Protein AF-A0A8H7DRS5-F1 (afdb_monomer)

Mean predicted aligned error: 16.33 Å

Nearest PDB structures (foldseek):
  5odk-assembly3_C  TM=5.773E-01  e=3.067E-02  Hafnia phage Enc34
  4klk-assembly1_A  TM=4.909E-01  e=3.551E-01  Enterococcus faecalis V583
  7uy7-assembly1_B  TM=4.245E-01  e=1.489E+00  Tetrahymena thermophila
  6f44-assembly1_M  TM=3.422E-01  e=3.238E+00  Saccharomyces cerevisiae S288C
  7beg-assembly1_B  TM=1.614E-01  e=7.471E+00  Escherichia coli

Foldseek 3Di:
DDDDDDDDPDDPDPDDPDDPDVLVVLLFDKDKDKDFPPPDPVVVVVVVVVVVVLVVVLVVDPPSQADPDAPQKDWDWDPDPPDTDTTIMGMAMAGQKDFPVPCPPFAFDDDLCLVPVPCSSVPHDCNTITGTPLRDEQAAEDDDDDDDRPRPSHHDPDDPPFDKDWDWDWDWDDDPNGIHIHTHTHYIYGHDDVVVVVVVVVVVVVVVVPPDPPPPPPPPPPPCPPPPDDDDDDDDDDPPDDDDDDDDDDDDDDDPDDDDDD

Radius of gyration: 31.53 Å; Cα contacts (8 Å, |Δi|>4): 295; chains: 1; bounding box: 75×70×81 Å

Sequence (262 aa):
MAPNYTRKTEYYMFGGNSRPNKAKQLAHARQSITITGLGSKSFDNIVQNCCHMYTMFSRYTPNAKLQPVPEFISKYRDAGNGGAIESPALTASSRFFTPIKQASGFDVVSINPELDPRGILGKVDATKWVHTEDNEVGYYIQTSHADQNRQVDKAPKLNIGDIVEIQASMLSLPSKGTYTVKLILRSIVLLDGHLTSAATTARTLAADTIILPPPRQLKWQNPYSGYVSQRAQTPQINEADVPQYQPEEELEESDWHNMPTE

pLDDT: mean 74.91, std 21.83, range [25.92, 97.56]

Structure (mmCIF, N/CA/C/O backbone):
data_AF-A0A8H7DRS5-F1
#
_entry.id   AF-A0A8H7DRS5-F1
#
loop_
_atom_site.group_PDB
_atom_site.id
_atom_site.type_symbol
_atom_site.label_atom_id
_atom_site.label_alt_id
_atom_site.label_comp_id
_atom_site.label_asym_id
_atom_site.label_entity_id
_atom_site.label_seq_id
_atom_site.pdbx_PDB_ins_code
_atom_site.Cartn_x
_atom_site.Cartn_y
_atom_site.Cartn_z
_atom_site.occupancy
_atom_site.B_iso_or_equiv
_atom_site.auth_seq_id
_atom_site.auth_comp_id
_atom_site.auth_asym_id
_atom_site.auth_atom_id
_atom_site.pdbx_PDB_model_num
ATOM 1 N N . MET A 1 1 ? 41.893 7.420 -3.614 1.00 37.12 1 MET A N 1
ATOM 2 C CA . MET A 1 1 ? 41.442 6.990 -2.272 1.00 37.12 1 MET A CA 1
ATOM 3 C C . MET A 1 1 ? 39.986 7.401 -2.122 1.00 37.12 1 MET A C 1
ATOM 5 O O . MET A 1 1 ? 39.724 8.584 -1.980 1.00 37.12 1 MET A O 1
ATOM 9 N N . ALA A 1 2 ? 39.049 6.464 -2.274 1.00 30.47 2 ALA A N 1
ATOM 10 C CA . ALA A 1 2 ? 37.614 6.724 -2.134 1.00 30.47 2 ALA A CA 1
ATOM 11 C C . ALA A 1 2 ? 37.139 6.244 -0.748 1.00 30.47 2 ALA A C 1
ATOM 13 O O . ALA A 1 2 ? 37.609 5.195 -0.300 1.00 30.47 2 ALA A O 1
ATOM 14 N N . PRO A 1 3 ? 36.258 6.982 -0.048 1.00 38.97 3 PRO A N 1
ATOM 15 C CA . PRO A 1 3 ? 35.795 6.588 1.274 1.00 38.97 3 PRO A CA 1
ATOM 16 C C . PRO A 1 3 ? 34.721 5.497 1.175 1.00 38.97 3 PRO A C 1
ATOM 18 O O . PRO A 1 3 ? 33.739 5.623 0.445 1.00 38.97 3 PRO A O 1
ATOM 21 N N . ASN A 1 4 ? 34.908 4.425 1.945 1.00 31.69 4 ASN A N 1
ATOM 22 C CA . ASN A 1 4 ? 33.919 3.373 2.149 1.00 31.69 4 ASN A CA 1
ATOM 23 C C . ASN A 1 4 ? 32.752 3.916 2.987 1.00 31.69 4 ASN A C 1
ATOM 25 O O . ASN A 1 4 ? 32.902 4.124 4.190 1.00 31.69 4 ASN A O 1
ATOM 29 N N . TYR A 1 5 ? 31.585 4.108 2.372 1.00 30.75 5 TYR A N 1
ATOM 30 C CA . TYR A 1 5 ? 30.340 4.362 3.096 1.00 30.75 5 TYR A CA 1
ATOM 31 C C . TYR A 1 5 ? 29.578 3.054 3.303 1.00 30.75 5 TYR A C 1
ATOM 33 O O . TYR A 1 5 ? 28.817 2.595 2.453 1.00 30.75 5 TYR A O 1
ATOM 41 N N . THR A 1 6 ? 29.769 2.462 4.478 1.00 33.38 6 THR A N 1
ATOM 42 C CA . THR A 1 6 ? 28.910 1.399 5.001 1.00 33.38 6 THR A CA 1
ATOM 43 C C . THR A 1 6 ? 27.548 2.006 5.347 1.00 33.38 6 THR A C 1
ATOM 45 O O . THR A 1 6 ? 27.422 2.730 6.335 1.00 33.38 6 THR A O 1
ATOM 48 N N . ARG A 1 7 ? 26.508 1.724 4.551 1.00 32.06 7 ARG A N 1
ATOM 49 C CA . ARG A 1 7 ? 25.118 2.032 4.926 1.00 32.06 7 ARG A CA 1
ATOM 50 C C . ARG A 1 7 ? 24.725 1.161 6.124 1.00 32.06 7 ARG A C 1
ATOM 52 O O . ARG A 1 7 ? 24.421 -0.017 5.968 1.00 32.06 7 ARG A O 1
ATOM 59 N N . LYS A 1 8 ? 24.721 1.750 7.321 1.00 28.12 8 LYS A N 1
ATOM 60 C CA . LYS A 1 8 ? 23.964 1.231 8.463 1.00 28.12 8 LYS A CA 1
ATOM 61 C C . LYS A 1 8 ? 22.492 1.568 8.240 1.00 28.12 8 LYS A C 1
ATOM 63 O O . LYS A 1 8 ? 22.118 2.735 8.208 1.00 28.12 8 LYS A O 1
ATOM 68 N N . THR A 1 9 ? 21.665 0.545 8.079 1.00 33.16 9 THR A N 1
ATOM 69 C CA . THR A 1 9 ? 20.215 0.668 8.224 1.00 33.16 9 THR A CA 1
ATOM 70 C C . THR A 1 9 ? 19.928 0.808 9.717 1.00 33.16 9 THR A C 1
ATOM 72 O O . THR A 1 9 ? 19.910 -0.182 10.446 1.00 33.16 9 THR A O 1
ATOM 75 N N . GLU A 1 10 ? 19.791 2.042 10.194 1.00 25.92 10 GLU A N 1
ATOM 76 C CA . GLU A 1 10 ? 19.362 2.316 11.563 1.00 25.92 10 GLU A CA 1
ATOM 77 C C . GLU A 1 10 ? 17.859 2.049 11.677 1.00 25.92 10 GLU A C 1
ATOM 79 O O . GLU A 1 10 ? 17.018 2.819 11.219 1.00 25.92 10 GLU A O 1
ATOM 84 N N . TYR A 1 11 ? 17.518 0.915 12.286 1.00 32.72 11 TYR A N 1
ATOM 85 C CA . TYR A 1 11 ? 16.203 0.717 12.873 1.00 32.72 11 TYR A CA 1
ATOM 86 C C . TYR A 1 11 ? 16.157 1.534 14.164 1.00 32.72 11 TYR A C 1
ATOM 88 O O . TYR A 1 11 ? 16.870 1.220 15.118 1.00 32.72 11 TYR A O 1
ATOM 96 N N . TYR A 1 12 ? 15.311 2.563 14.216 1.00 31.30 12 TYR A N 1
ATOM 97 C CA . TYR A 1 12 ? 14.943 3.195 15.480 1.00 31.30 12 TYR A CA 1
ATOM 98 C C . TYR A 1 12 ? 14.157 2.186 16.327 1.00 31.30 12 TYR A C 1
ATOM 100 O O . TYR A 1 12 ? 12.937 2.073 16.235 1.00 31.30 12 TYR A O 1
ATOM 108 N N . MET A 1 13 ? 14.880 1.429 17.147 1.00 33.41 13 MET A N 1
ATOM 109 C CA . MET A 1 13 ? 14.331 0.670 18.262 1.00 33.41 13 MET A CA 1
ATOM 110 C C . MET A 1 13 ? 14.320 1.606 19.471 1.00 33.41 13 MET A C 1
ATOM 112 O O . MET A 1 13 ? 15.345 1.796 20.123 1.00 33.41 13 MET A O 1
ATOM 116 N N . PHE A 1 14 ? 13.170 2.210 19.775 1.00 42.88 14 PHE A N 1
ATOM 117 C CA . PHE A 1 14 ? 12.952 2.732 21.123 1.00 42.88 14 PHE A CA 1
ATOM 118 C C . PHE A 1 14 ? 12.942 1.546 22.096 1.00 42.88 14 PHE A C 1
ATOM 120 O O . PHE A 1 14 ? 12.262 0.545 21.868 1.00 42.88 14 PHE A O 1
ATOM 127 N N . GLY A 1 15 ? 13.779 1.649 23.127 1.00 33.12 15 GLY A N 1
ATOM 128 C CA . GLY A 1 15 ? 14.109 0.573 24.051 1.00 33.12 15 GLY A CA 1
ATOM 129 C C . GLY A 1 15 ? 12.934 0.034 24.868 1.00 33.12 15 GLY A C 1
ATOM 130 O O . GLY A 1 15 ? 11.986 0.741 25.199 1.00 33.12 15 GLY A O 1
ATOM 131 N N . GLY A 1 16 ? 13.059 -1.246 25.222 1.00 30.89 16 GLY A N 1
ATOM 132 C CA . GLY A 1 16 ? 12.178 -1.974 26.129 1.00 30.89 16 GLY A CA 1
ATOM 133 C C . GLY A 1 16 ? 12.208 -3.469 25.815 1.00 30.89 16 GLY A C 1
ATOM 134 O O . GLY A 1 16 ? 11.635 -3.908 24.822 1.00 30.89 16 GLY A O 1
ATOM 135 N N . ASN A 1 17 ? 12.892 -4.260 26.644 1.00 39.19 17 ASN A N 1
ATOM 136 C CA . ASN A 1 17 ? 12.956 -5.720 26.544 1.00 39.19 17 ASN A CA 1
ATOM 137 C C . ASN A 1 17 ? 11.551 -6.353 26.616 1.00 39.19 17 ASN A C 1
ATOM 139 O O . ASN A 1 17 ? 11.024 -6.624 27.691 1.00 39.19 17 ASN A O 1
ATOM 143 N N . SER A 1 18 ? 10.940 -6.623 25.466 1.00 42.06 18 SER A N 1
ATOM 144 C CA . SER A 1 18 ? 9.842 -7.579 25.307 1.00 42.06 18 SER A CA 1
ATOM 145 C C . SER A 1 18 ? 9.760 -7.958 23.840 1.00 42.06 18 SER A C 1
ATOM 147 O O . SER A 1 18 ? 9.473 -7.116 22.994 1.00 42.06 18 SER A O 1
ATOM 149 N N . ARG A 1 19 ? 10.018 -9.230 23.515 1.00 47.81 19 ARG A N 1
ATOM 150 C CA . ARG A 1 19 ? 9.726 -9.749 22.174 1.00 47.81 19 ARG A CA 1
ATOM 151 C C . ARG A 1 19 ? 8.242 -9.465 21.901 1.00 47.81 19 ARG A C 1
ATOM 153 O O . ARG A 1 19 ? 7.405 -9.968 22.653 1.00 47.81 19 ARG A O 1
ATOM 160 N N . PRO A 1 20 ? 7.887 -8.653 20.894 1.00 52.12 20 PRO A N 1
ATOM 161 C CA . PRO A 1 20 ? 6.491 -8.364 20.619 1.00 52.12 20 PRO A CA 1
ATOM 162 C C . PRO A 1 20 ? 5.772 -9.677 20.308 1.00 52.12 20 PRO A C 1
ATOM 164 O O . PRO A 1 20 ? 6.267 -10.513 19.549 1.00 52.12 20 PRO A O 1
ATOM 167 N N . ASN A 1 21 ? 4.615 -9.879 20.938 1.00 71.69 21 ASN A N 1
ATOM 168 C CA . ASN A 1 21 ? 3.776 -11.047 20.705 1.00 71.69 21 ASN A CA 1
ATOM 169 C C . ASN A 1 21 ? 3.452 -11.115 19.199 1.00 71.69 21 ASN A C 1
ATOM 171 O O . ASN A 1 21 ? 2.740 -10.250 18.686 1.00 71.69 21 ASN A O 1
ATOM 175 N N . LYS A 1 22 ? 4.000 -12.111 18.488 1.00 72.94 22 LYS A N 1
ATOM 176 C CA . LYS A 1 22 ? 3.865 -12.254 17.027 1.00 72.94 22 LYS A CA 1
ATOM 177 C C . LYS A 1 22 ? 2.401 -12.237 16.573 1.00 72.94 22 LYS A C 1
ATOM 179 O O . LYS A 1 22 ? 2.107 -11.677 15.523 1.00 72.94 22 LYS A O 1
ATOM 184 N N . ALA A 1 23 ? 1.480 -12.754 17.389 1.00 71.38 23 ALA A N 1
ATOM 185 C CA . ALA A 1 23 ? 0.046 -12.717 17.101 1.00 71.38 23 ALA A CA 1
ATOM 186 C C . ALA A 1 23 ? -0.525 -11.286 17.124 1.00 71.38 23 ALA A C 1
ATOM 188 O O . ALA A 1 23 ? -1.366 -10.940 16.298 1.00 71.38 23 ALA A O 1
ATOM 189 N N . LYS A 1 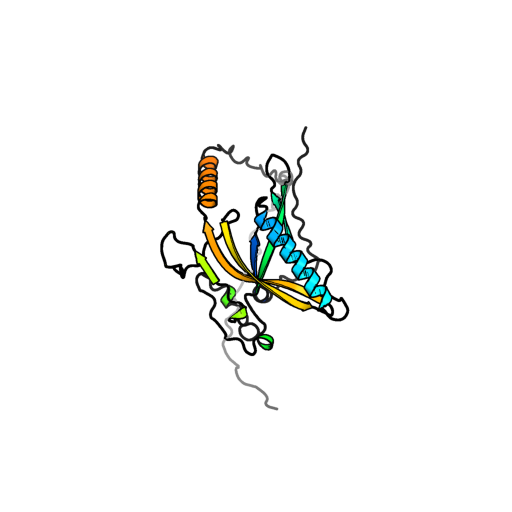24 ? -0.026 -10.416 18.018 1.00 77.38 24 LYS A N 1
ATOM 190 C CA . LYS A 1 24 ? -0.413 -8.994 18.041 1.00 77.38 24 LYS A CA 1
ATOM 191 C C . LYS A 1 24 ? 0.102 -8.246 16.813 1.00 77.38 24 LYS A C 1
ATOM 193 O O . LYS A 1 24 ? -0.591 -7.372 16.313 1.00 77.38 24 LYS A O 1
ATOM 198 N N . GLN A 1 25 ? 1.296 -8.575 16.323 1.00 84.56 25 GLN A N 1
ATOM 199 C CA . GLN A 1 25 ? 1.817 -7.967 15.093 1.00 84.56 25 GLN A CA 1
ATOM 200 C C . GLN A 1 25 ? 1.016 -8.403 13.865 1.00 84.56 25 GLN A C 1
ATOM 202 O O . GLN A 1 25 ? 0.691 -7.573 13.021 1.00 84.56 25 GLN A O 1
ATOM 207 N N . LEU A 1 26 ? 0.651 -9.685 13.804 1.00 88.19 26 LEU A N 1
ATOM 208 C CA . LEU A 1 26 ? -0.133 -10.256 12.715 1.00 88.19 26 LEU A CA 1
ATOM 209 C C . LEU A 1 26 ? -1.508 -9.589 12.566 1.00 88.19 26 LEU A C 1
ATOM 211 O O . LEU A 1 26 ? -1.929 -9.296 11.454 1.00 88.19 26 LEU A O 1
ATOM 215 N N . ALA A 1 27 ? -2.164 -9.266 13.683 1.00 89.81 27 ALA A N 1
ATOM 216 C CA . ALA A 1 27 ? -3.436 -8.542 13.691 1.00 89.81 27 ALA A CA 1
ATOM 217 C C . ALA A 1 27 ? -3.372 -7.156 13.015 1.00 89.81 27 ALA A C 1
ATOM 219 O O . ALA A 1 27 ? -4.389 -6.622 12.579 1.00 89.81 27 ALA A O 1
ATOM 220 N N . HIS A 1 28 ? -2.177 -6.568 12.914 1.00 91.56 28 HIS A N 1
ATOM 221 C CA . HIS A 1 28 ? -1.943 -5.284 12.256 1.00 91.56 28 HIS A CA 1
ATOM 222 C C . HIS A 1 28 ? -1.294 -5.425 10.872 1.00 91.56 28 HIS A C 1
ATOM 224 O O . HIS A 1 28 ? -0.868 -4.418 10.301 1.00 91.56 28 HIS A O 1
ATOM 230 N N . ALA A 1 29 ? -1.224 -6.643 10.326 1.00 93.31 29 ALA A N 1
ATOM 231 C CA . ALA A 1 29 ? -0.705 -6.890 8.989 1.00 93.31 29 ALA A CA 1
ATOM 232 C C . ALA A 1 29 ? -1.525 -6.144 7.923 1.00 93.31 29 ALA A C 1
ATOM 234 O O . ALA A 1 29 ? -2.745 -5.969 8.031 1.00 93.31 29 ALA A O 1
ATOM 235 N N . ARG A 1 30 ? -0.830 -5.688 6.879 1.00 94.25 30 ARG A N 1
ATOM 236 C CA . ARG A 1 30 ? -1.410 -4.929 5.770 1.00 94.25 30 ARG A CA 1
ATOM 237 C C . ARG A 1 30 ? -0.929 -5.492 4.444 1.00 94.25 30 ARG A C 1
ATOM 239 O O . ARG A 1 30 ? 0.218 -5.917 4.333 1.00 94.25 30 ARG A O 1
ATOM 246 N N . GLN A 1 31 ? -1.791 -5.408 3.446 1.00 93.69 31 GLN A N 1
ATOM 247 C CA . GLN A 1 31 ? -1.437 -5.551 2.041 1.00 93.69 31 GLN A CA 1
ATOM 248 C C . GLN A 1 31 ? -1.127 -4.154 1.529 1.00 93.69 31 GLN A C 1
ATOM 250 O O . GLN A 1 31 ? -1.966 -3.265 1.658 1.00 93.69 31 GLN A O 1
ATOM 255 N N . SER A 1 32 ? 0.068 -3.924 0.995 1.00 95.12 32 SER A N 1
ATOM 256 C CA . SER A 1 32 ? 0.452 -2.610 0.482 1.00 95.12 32 SER A CA 1
ATOM 257 C C . SER A 1 32 ? 1.229 -2.720 -0.811 1.00 95.12 32 SER A C 1
ATOM 259 O O . SER A 1 32 ? 2.077 -3.600 -0.945 1.00 95.12 32 SER A O 1
ATOM 261 N N . ILE A 1 33 ? 0.988 -1.775 -1.710 1.00 95.44 33 ILE A N 1
ATOM 262 C CA . ILE A 1 33 ? 1.739 -1.615 -2.947 1.00 95.44 33 ILE A CA 1
ATOM 263 C C . ILE A 1 33 ? 2.144 -0.155 -3.099 1.00 95.44 33 ILE A C 1
ATOM 265 O O . ILE A 1 33 ? 1.362 0.750 -2.799 1.00 95.44 33 ILE A O 1
ATOM 269 N N . THR A 1 34 ? 3.374 0.060 -3.553 1.00 95.69 34 THR A N 1
ATOM 270 C CA . THR A 1 34 ? 3.883 1.379 -3.916 1.00 95.69 34 THR A CA 1
ATOM 271 C C . THR A 1 34 ? 4.186 1.377 -5.401 1.00 95.69 34 THR A C 1
ATOM 273 O O . THR A 1 34 ? 4.956 0.541 -5.869 1.00 95.69 34 THR A O 1
ATOM 276 N N . ILE A 1 35 ? 3.584 2.312 -6.128 1.00 95.69 35 ILE A N 1
ATOM 277 C CA . ILE A 1 35 ? 3.776 2.472 -7.568 1.00 95.69 35 ILE A CA 1
ATOM 278 C C . ILE A 1 35 ? 4.444 3.807 -7.875 1.00 95.69 35 ILE A C 1
ATOM 280 O O . ILE A 1 35 ? 4.252 4.795 -7.164 1.00 95.69 35 ILE A O 1
ATOM 284 N N . THR A 1 36 ? 5.220 3.836 -8.952 1.00 95.00 36 THR A N 1
ATOM 285 C CA . THR A 1 36 ? 5.843 5.046 -9.490 1.00 95.00 36 THR A CA 1
ATOM 286 C C . THR A 1 36 ? 5.736 5.040 -11.010 1.00 95.00 36 THR A C 1
ATOM 288 O O . THR A 1 36 ? 5.698 3.981 -11.630 1.00 95.00 36 THR A O 1
ATOM 291 N N . GLY A 1 37 ? 5.679 6.226 -11.611 1.00 92.00 37 GLY A N 1
ATOM 292 C CA . GLY A 1 37 ? 5.508 6.393 -13.053 1.00 92.00 37 GLY A CA 1
ATOM 293 C C . GLY A 1 37 ? 6.789 6.356 -13.876 1.00 92.00 37 GLY A C 1
ATOM 294 O O . GLY A 1 37 ? 6.701 6.569 -15.080 1.00 92.00 37 GLY A O 1
ATOM 295 N N . LEU A 1 38 ? 7.961 6.173 -13.252 1.00 87.81 38 LEU A N 1
ATOM 296 C CA . LEU A 1 38 ? 9.273 6.178 -13.923 1.00 87.81 38 LEU A CA 1
ATOM 297 C C . LEU A 1 38 ? 9.470 7.391 -14.866 1.00 87.81 38 LEU A C 1
ATOM 299 O O . LEU A 1 38 ? 9.991 7.259 -15.970 1.00 87.81 38 LEU A O 1
ATOM 303 N N . GLY A 1 39 ? 9.014 8.577 -14.443 1.00 86.00 39 GLY A N 1
ATOM 304 C CA . GLY A 1 39 ? 9.083 9.820 -15.229 1.00 86.00 39 GLY A CA 1
ATOM 305 C C . GLY A 1 39 ? 7.930 10.048 -16.221 1.00 86.00 39 GLY A C 1
ATOM 306 O O . GLY A 1 39 ? 7.989 10.972 -17.032 1.00 86.00 39 GLY A O 1
ATOM 307 N N . SER A 1 40 ? 6.879 9.224 -16.188 1.00 91.44 40 SER A N 1
ATOM 308 C CA . SER A 1 40 ? 5.680 9.411 -17.011 1.00 91.44 40 SER A CA 1
ATOM 309 C C . SER A 1 40 ? 4.862 10.636 -16.588 1.00 91.44 40 SER A C 1
ATOM 311 O O . SER A 1 40 ? 4.352 10.703 -15.469 1.00 91.44 40 SER A O 1
ATOM 313 N N . LYS A 1 41 ? 4.609 11.543 -17.543 1.00 94.06 41 LYS A N 1
ATOM 314 C CA . LYS A 1 41 ? 3.747 12.725 -17.348 1.00 94.06 41 LYS A CA 1
ATOM 315 C C . LYS A 1 41 ? 2.326 12.357 -16.916 1.00 94.06 41 LYS A C 1
ATOM 317 O O . LYS A 1 41 ? 1.713 13.070 -16.127 1.00 94.06 41 LYS A O 1
ATOM 322 N N . SER A 1 42 ? 1.789 11.248 -17.428 1.00 94.31 42 SER A N 1
ATOM 323 C CA . SER A 1 42 ? 0.448 10.785 -17.056 1.00 94.31 42 SER A CA 1
ATOM 324 C C . SER A 1 42 ? 0.386 10.414 -15.577 1.00 94.31 42 SER A C 1
ATOM 326 O O . SER A 1 42 ? -0.591 10.732 -14.904 1.00 94.31 42 SER A O 1
ATOM 328 N N . PHE A 1 43 ? 1.444 9.793 -15.052 1.00 95.31 43 PHE A N 1
ATOM 329 C CA . PHE A 1 43 ? 1.532 9.470 -13.634 1.00 95.31 43 PHE A CA 1
ATOM 330 C C . PHE A 1 43 ? 1.715 10.724 -12.773 1.00 95.31 43 PHE A C 1
ATOM 332 O O . PHE A 1 43 ? 1.063 10.849 -11.739 1.00 95.31 43 PHE A O 1
ATOM 339 N N . ASP A 1 44 ? 2.526 11.685 -13.219 1.00 93.69 44 ASP A N 1
ATOM 340 C CA . ASP A 1 44 ? 2.678 12.967 -12.522 1.00 93.69 44 ASP A CA 1
ATOM 341 C C . ASP A 1 44 ? 1.333 13.696 -12.389 1.00 93.69 44 ASP A C 1
ATOM 343 O O . ASP A 1 44 ? 0.994 14.184 -11.309 1.00 93.69 44 ASP A O 1
ATOM 347 N N . ASN A 1 45 ? 0.515 13.688 -13.447 1.00 95.94 45 ASN A N 1
ATOM 348 C CA . ASN A 1 45 ? -0.843 14.234 -13.412 1.00 95.94 45 ASN A CA 1
ATOM 349 C C . ASN A 1 45 ? -1.740 13.488 -12.410 1.00 95.94 45 ASN A C 1
ATOM 351 O O . ASN A 1 45 ? -2.509 14.118 -11.686 1.00 95.94 45 ASN A O 1
ATOM 355 N N . ILE A 1 46 ? -1.636 12.156 -12.321 1.00 95.75 46 ILE A N 1
ATOM 356 C CA . ILE A 1 46 ? -2.370 11.365 -11.318 1.00 95.75 46 ILE A CA 1
ATOM 357 C C . ILE A 1 46 ? -1.957 11.784 -9.901 1.00 95.75 46 ILE A C 1
ATOM 359 O O . ILE A 1 46 ? -2.823 12.034 -9.064 1.00 95.75 46 ILE A O 1
ATOM 363 N N . VAL A 1 47 ? -0.656 11.928 -9.633 1.00 95.38 47 VAL A N 1
ATOM 364 C CA . VAL A 1 47 ? -0.147 12.376 -8.325 1.00 95.38 47 VAL A CA 1
ATOM 365 C C . VAL A 1 47 ? -0.661 13.778 -7.991 1.00 95.38 47 VAL A C 1
ATOM 367 O O . VAL A 1 47 ? -1.131 14.008 -6.875 1.00 95.38 47 VAL A O 1
ATOM 370 N N . GLN A 1 48 ? -0.643 14.702 -8.954 1.00 95.00 48 GLN A N 1
ATOM 371 C CA . GLN A 1 48 ? -1.198 16.049 -8.785 1.00 95.00 48 GLN A CA 1
ATOM 372 C C . GLN A 1 48 ? -2.701 16.020 -8.486 1.00 95.00 48 GLN A C 1
ATOM 374 O O . GLN A 1 48 ? -3.155 16.705 -7.568 1.00 95.00 48 GLN A O 1
ATOM 379 N N . ASN A 1 49 ? -3.468 15.182 -9.186 1.00 95.69 49 ASN A N 1
ATOM 380 C CA . ASN A 1 49 ? -4.894 14.997 -8.923 1.00 95.69 49 ASN A CA 1
ATOM 381 C C . ASN A 1 49 ? -5.137 14.426 -7.519 1.00 95.69 49 ASN A C 1
ATOM 383 O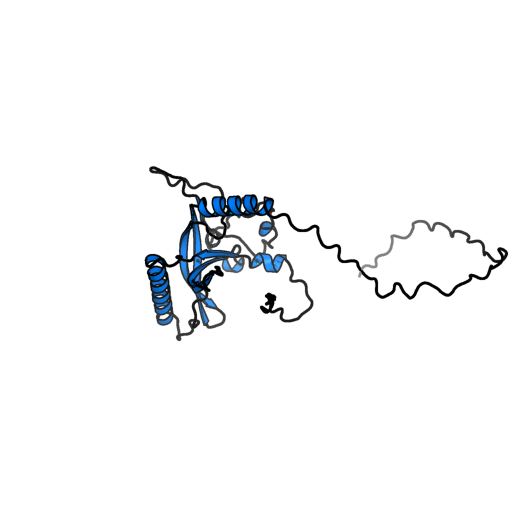 O . ASN A 1 49 ? -6.039 14.883 -6.816 1.00 95.69 49 ASN A O 1
ATOM 387 N N . CYS A 1 50 ? -4.308 13.488 -7.056 1.00 95.19 50 CYS A N 1
ATOM 388 C CA . CYS A 1 50 ? -4.374 12.992 -5.685 1.00 95.19 50 CYS A CA 1
ATOM 389 C C . CYS A 1 50 ? -4.084 14.086 -4.647 1.00 95.19 50 CYS A C 1
ATOM 391 O O . CYS A 1 50 ? -4.803 14.177 -3.650 1.00 95.19 50 CYS A O 1
ATOM 393 N N . CYS A 1 51 ? -3.091 14.947 -4.886 1.00 92.75 51 CYS A N 1
ATOM 394 C CA . CYS A 1 51 ? -2.846 16.128 -4.052 1.00 92.75 51 CYS A CA 1
ATOM 395 C C . CYS A 1 51 ? -4.056 17.068 -4.048 1.00 92.75 51 CYS A C 1
ATOM 397 O O . CYS A 1 51 ? -4.454 17.567 -2.997 1.00 92.75 51 CYS A O 1
ATOM 399 N N . HIS A 1 52 ? -4.682 17.285 -5.205 1.00 93.44 52 HIS A N 1
ATOM 400 C CA . HIS A 1 52 ? -5.864 18.129 -5.301 1.00 93.44 52 HIS A CA 1
ATOM 401 C C . HIS A 1 52 ? -7.039 17.553 -4.497 1.00 93.44 52 HIS A C 1
ATOM 403 O O . HIS A 1 52 ? -7.613 18.254 -3.663 1.00 93.44 52 HIS A O 1
ATOM 409 N N . MET A 1 53 ? -7.339 16.259 -4.635 1.00 93.31 53 MET A N 1
ATOM 410 C CA . MET A 1 53 ? -8.369 15.588 -3.828 1.00 93.31 53 MET A CA 1
ATOM 411 C C . MET A 1 53 ? -8.066 15.662 -2.326 1.00 93.31 53 MET A C 1
ATOM 413 O O . MET A 1 53 ? -8.956 15.940 -1.525 1.00 93.31 53 MET A O 1
ATOM 417 N N . TYR A 1 54 ? -6.801 15.501 -1.932 1.00 92.69 54 TYR A N 1
ATOM 418 C CA . TYR A 1 54 ? -6.372 15.691 -0.548 1.00 92.69 54 TYR A CA 1
ATOM 419 C C . TYR A 1 54 ? -6.691 17.100 -0.018 1.00 92.69 54 TYR A C 1
ATOM 421 O O . TYR A 1 54 ? -7.208 17.244 1.091 1.00 92.69 54 TYR A O 1
ATOM 429 N N . THR A 1 55 ? -6.477 18.143 -0.827 1.00 90.56 55 THR A N 1
ATOM 430 C CA . THR A 1 55 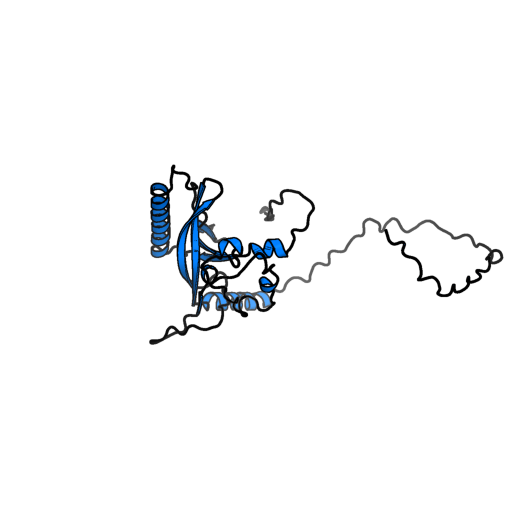? -6.863 19.517 -0.454 1.00 90.56 55 THR A CA 1
ATOM 431 C C . THR A 1 55 ? -8.378 19.716 -0.400 1.00 90.56 55 THR A C 1
ATOM 433 O O . THR A 1 55 ? -8.851 20.577 0.335 1.00 90.56 55 THR A O 1
ATOM 436 N N . MET A 1 56 ? -9.172 18.917 -1.121 1.00 91.19 56 MET A N 1
ATOM 437 C CA . MET A 1 56 ? -10.626 18.939 -0.949 1.00 91.19 56 MET A CA 1
ATOM 438 C C . MET A 1 56 ? -11.021 18.368 0.414 1.00 91.19 56 MET A C 1
ATOM 440 O O . MET A 1 56 ? -11.832 18.975 1.112 1.00 91.19 56 MET A O 1
ATOM 444 N N . PHE A 1 57 ? -10.406 17.262 0.847 1.00 90.31 57 PHE A N 1
ATOM 445 C CA . PHE A 1 57 ? -10.668 16.698 2.174 1.00 90.31 57 PHE A CA 1
ATOM 446 C C . PHE A 1 57 ? -10.386 17.693 3.302 1.00 90.31 57 PHE A C 1
ATOM 448 O O . PHE A 1 57 ? -11.113 17.684 4.293 1.00 90.31 57 PHE A O 1
ATOM 455 N N . SER A 1 58 ? -9.397 18.584 3.166 1.00 85.50 58 SER A N 1
ATOM 456 C CA . SER A 1 58 ? -9.115 19.587 4.205 1.00 85.50 58 SER A CA 1
ATOM 457 C C . SER A 1 58 ? -10.269 20.575 4.398 1.00 85.50 58 SER A C 1
ATOM 459 O O . SER A 1 58 ? -10.527 20.982 5.528 1.00 85.50 58 SER A O 1
ATOM 461 N N . ARG A 1 59 ? -11.011 20.895 3.328 1.00 85.06 59 ARG A N 1
ATOM 462 C CA . ARG A 1 59 ? -12.182 21.786 3.373 1.00 85.06 59 ARG A CA 1
ATOM 463 C C . ARG A 1 59 ? -13.392 21.138 4.034 1.00 85.06 59 ARG A C 1
ATOM 465 O O . ARG A 1 59 ? -14.146 21.818 4.719 1.00 85.06 59 ARG A O 1
ATOM 472 N N . TYR A 1 60 ? -13.571 19.835 3.833 1.00 84.94 60 TYR A N 1
ATOM 473 C CA . TYR A 1 60 ? -14.700 19.085 4.392 1.00 84.94 60 TYR A CA 1
ATOM 474 C C . TYR A 1 60 ? -14.411 18.493 5.775 1.00 84.94 60 TYR A C 1
ATOM 476 O O . TYR A 1 60 ? -15.316 17.989 6.437 1.00 84.94 60 TYR A O 1
ATOM 484 N N . THR A 1 61 ? -13.159 18.551 6.234 1.00 82.19 61 THR A N 1
ATOM 485 C CA . THR A 1 61 ? -12.781 18.056 7.556 1.00 82.19 61 THR A CA 1
ATOM 486 C C . THR A 1 61 ? -13.128 19.092 8.630 1.00 82.19 61 THR A C 1
ATOM 488 O O . THR A 1 61 ? -12.638 20.223 8.569 1.00 82.19 61 THR A O 1
ATOM 491 N N . PRO A 1 62 ? -13.903 18.726 9.667 1.00 74.50 62 PRO A N 1
ATOM 492 C CA . PRO A 1 62 ? -14.259 19.648 10.738 1.00 74.50 62 PRO A CA 1
ATOM 493 C C . PRO A 1 62 ? -13.025 20.262 11.412 1.00 74.50 62 PRO A C 1
ATOM 495 O O . PRO A 1 62 ? -12.076 19.555 11.767 1.00 74.50 62 PRO A O 1
ATOM 498 N N . ASN A 1 63 ? -13.062 21.576 11.649 1.00 76.88 63 ASN A N 1
ATOM 499 C CA . ASN A 1 63 ? -12.037 22.325 12.389 1.00 76.88 63 ASN A CA 1
ATOM 500 C C . ASN A 1 63 ? -10.614 22.253 11.796 1.00 76.88 63 ASN A C 1
ATOM 502 O O . ASN A 1 63 ? -9.649 22.394 12.545 1.00 76.88 63 ASN A O 1
ATOM 506 N N . ALA A 1 64 ? -10.470 21.994 10.489 1.00 72.50 64 ALA A N 1
ATOM 507 C CA . ALA A 1 64 ? -9.178 21.929 9.794 1.00 72.50 64 ALA A CA 1
ATOM 508 C C . ALA A 1 64 ? -8.160 20.955 10.428 1.00 72.50 64 ALA A C 1
ATOM 510 O O . ALA A 1 64 ? -6.951 21.129 10.300 1.00 72.50 64 ALA A O 1
ATOM 511 N N . LYS A 1 65 ? -8.633 19.896 11.101 1.00 86.38 65 LYS A N 1
ATOM 512 C CA . LYS A 1 65 ? -7.768 18.922 11.792 1.00 86.38 65 LYS A CA 1
ATOM 513 C C . LYS A 1 65 ? -7.251 17.808 10.879 1.00 86.38 65 LYS A C 1
ATOM 515 O O . LYS A 1 65 ? -6.936 16.719 11.362 1.00 86.38 65 LYS A O 1
ATOM 520 N N . LEU A 1 66 ? -7.211 18.040 9.568 1.00 90.12 66 LEU A N 1
ATOM 521 C CA . LEU A 1 66 ? -6.559 17.119 8.646 1.00 90.12 66 LEU A CA 1
ATOM 522 C C . LEU A 1 66 ? -5.049 17.171 8.913 1.00 90.12 66 LEU A C 1
ATOM 524 O O . LEU A 1 66 ? -4.493 18.252 9.095 1.00 90.12 66 LEU A O 1
ATOM 528 N N . GLN A 1 67 ? -4.389 16.013 8.955 1.00 89.81 67 GLN A N 1
ATOM 529 C CA . GLN A 1 67 ? -2.926 15.970 8.981 1.00 89.81 67 GLN A CA 1
ATOM 530 C C . GLN A 1 67 ? -2.361 16.808 7.819 1.00 89.81 67 GLN A C 1
ATOM 532 O O . GLN A 1 67 ? -3.019 16.899 6.792 1.00 89.81 67 GLN A O 1
ATOM 537 N N . PRO A 1 68 ? -1.186 17.442 7.951 1.00 83.50 68 PRO A N 1
ATOM 538 C CA . PRO A 1 68 ? -0.676 18.358 6.928 1.00 83.50 68 PRO A CA 1
ATOM 539 C C . PRO A 1 68 ? -0.046 17.647 5.723 1.00 83.50 68 PRO A C 1
ATOM 541 O O . PRO A 1 68 ? 0.060 18.242 4.652 1.00 83.50 68 PRO A O 1
ATOM 544 N N . VAL A 1 69 ? 0.398 16.397 5.893 1.00 85.12 69 VAL A N 1
ATOM 545 C CA . VAL A 1 69 ? 1.094 15.630 4.853 1.00 85.12 69 VAL A CA 1
ATOM 546 C C . VAL A 1 69 ? 0.327 14.338 4.550 1.00 85.12 69 VAL A C 1
ATOM 548 O O . VAL A 1 69 ? 0.006 13.592 5.481 1.00 85.12 69 VAL A O 1
ATOM 551 N N . PRO A 1 70 ? 0.026 14.042 3.272 1.00 87.56 70 PRO A N 1
ATOM 552 C CA . PRO A 1 70 ? -0.608 12.785 2.894 1.00 87.56 70 PRO A CA 1
ATOM 553 C C . PRO A 1 70 ? 0.369 11.612 3.055 1.00 87.56 70 PRO A C 1
ATOM 555 O O . PRO A 1 70 ? 1.383 11.545 2.367 1.00 87.56 70 PRO A O 1
ATOM 558 N N . GLU A 1 71 ? 0.033 10.642 3.912 1.00 89.38 71 GLU A N 1
ATOM 559 C CA . GLU A 1 71 ? 0.855 9.437 4.154 1.00 89.38 71 GLU A CA 1
ATOM 560 C C . GLU A 1 71 ? 1.036 8.559 2.901 1.00 89.38 71 GLU A C 1
ATOM 562 O O . GLU A 1 71 ? 1.974 7.772 2.813 1.00 89.38 71 GLU A O 1
ATOM 567 N N . PHE A 1 72 ? 0.116 8.663 1.940 1.00 92.94 72 PHE A N 1
ATOM 568 C CA . PHE A 1 72 ? 0.097 7.832 0.738 1.00 92.94 72 PHE A CA 1
ATOM 569 C C . PHE A 1 72 ? 0.974 8.379 -0.399 1.00 92.94 72 PHE A C 1
ATOM 571 O O . PHE A 1 72 ? 1.103 7.710 -1.422 1.00 92.94 72 PHE A O 1
ATOM 578 N N . ILE A 1 73 ? 1.566 9.569 -0.248 1.00 93.12 73 ILE A N 1
ATOM 579 C CA . ILE A 1 73 ? 2.490 10.147 -1.232 1.00 93.12 73 ILE A CA 1
ATOM 580 C C . ILE A 1 73 ? 3.913 9.996 -0.709 1.00 93.12 73 ILE A C 1
ATOM 582 O O . ILE A 1 73 ? 4.234 10.398 0.407 1.00 93.12 73 ILE A O 1
ATOM 586 N N . SER A 1 74 ? 4.780 9.423 -1.532 1.00 90.75 74 SER A N 1
ATOM 587 C CA . SER A 1 74 ? 6.190 9.225 -1.215 1.00 90.75 74 SER A CA 1
ATOM 588 C C . SER A 1 74 ? 7.067 9.528 -2.428 1.00 90.75 74 SER A C 1
ATOM 590 O O . SER A 1 74 ? 6.585 9.947 -3.483 1.00 90.75 74 SER A O 1
ATOM 592 N N . LYS A 1 75 ? 8.377 9.347 -2.267 1.00 89.19 75 LYS A N 1
ATOM 593 C CA . LYS A 1 75 ? 9.349 9.452 -3.352 1.00 89.19 75 LYS A CA 1
ATOM 594 C C . LYS A 1 75 ? 10.054 8.118 -3.516 1.00 89.19 75 LYS A C 1
ATOM 596 O O . LYS A 1 75 ? 10.587 7.579 -2.546 1.00 89.19 75 LYS A O 1
ATOM 601 N N . TYR A 1 76 ? 10.089 7.617 -4.741 1.00 86.00 76 TYR A N 1
ATOM 602 C CA . TYR A 1 76 ? 10.943 6.504 -5.113 1.00 86.00 76 TYR A CA 1
ATOM 603 C C . TYR A 1 76 ? 12.304 7.056 -5.531 1.00 86.00 76 TYR A C 1
ATOM 605 O O . TYR A 1 76 ? 12.382 7.940 -6.385 1.00 86.00 76 TYR A O 1
ATOM 613 N N . ARG A 1 77 ? 13.372 6.556 -4.906 1.00 81.88 77 ARG A N 1
ATOM 614 C CA . ARG A 1 77 ? 14.747 6.908 -5.261 1.00 81.88 77 ARG A CA 1
ATOM 615 C C . ARG A 1 77 ? 15.365 5.745 -6.013 1.00 81.88 77 ARG A C 1
ATOM 617 O O . ARG A 1 77 ? 15.628 4.707 -5.409 1.00 81.88 77 ARG A O 1
ATOM 624 N N . ASP A 1 78 ? 15.654 5.960 -7.288 1.00 72.00 78 ASP A N 1
ATOM 625 C CA . ASP A 1 78 ? 16.507 5.046 -8.031 1.00 72.00 78 ASP A CA 1
ATOM 626 C C . ASP A 1 78 ? 17.974 5.331 -7.680 1.00 72.00 78 ASP A C 1
ATOM 628 O O . ASP A 1 78 ? 18.438 6.468 -7.764 1.00 72.00 78 ASP A O 1
ATOM 632 N N . ALA A 1 79 ? 18.695 4.311 -7.221 1.00 63.16 79 ALA A N 1
ATOM 633 C CA . ALA A 1 79 ? 20.111 4.395 -6.868 1.00 63.16 79 ALA A CA 1
ATOM 634 C C . ALA A 1 79 ? 21.007 3.942 -8.035 1.00 63.16 79 ALA A C 1
ATOM 636 O O . ALA A 1 79 ? 22.024 3.284 -7.819 1.00 63.16 79 ALA A O 1
ATOM 637 N N . GLY A 1 80 ? 20.612 4.258 -9.269 1.00 60.72 80 GLY A N 1
ATOM 638 C CA . GLY A 1 80 ? 21.399 3.975 -10.463 1.00 60.72 80 GLY A CA 1
ATOM 639 C C . GLY A 1 80 ? 22.747 4.710 -10.493 1.00 60.72 80 GLY A C 1
ATOM 640 O O . GLY A 1 80 ? 22.940 5.753 -9.865 1.00 60.72 80 GLY A O 1
ATOM 641 N N . ASN A 1 81 ? 23.680 4.178 -11.289 1.00 52.28 81 ASN A N 1
ATOM 642 C CA . ASN A 1 81 ? 25.064 4.660 -11.438 1.00 52.28 81 ASN A CA 1
ATOM 643 C C . ASN A 1 81 ? 25.209 6.104 -11.985 1.00 52.28 81 ASN A C 1
ATOM 645 O O . ASN A 1 81 ? 26.330 6.592 -12.094 1.00 52.28 81 ASN A O 1
ATOM 649 N N . GLY A 1 82 ? 24.112 6.787 -12.336 1.00 56.72 82 GLY A N 1
ATOM 650 C CA . GLY A 1 82 ? 24.098 8.126 -12.947 1.00 56.72 82 GLY A CA 1
ATOM 651 C C . GLY A 1 82 ? 23.565 9.258 -12.060 1.00 56.72 82 GLY A C 1
ATOM 652 O O . GLY A 1 82 ? 23.430 10.379 -12.540 1.00 56.72 82 GLY A O 1
ATOM 653 N N . GLY A 1 83 ? 23.259 8.987 -10.786 1.00 58.31 83 GLY A N 1
ATOM 654 C CA . GLY A 1 83 ? 22.674 9.957 -9.854 1.00 58.31 83 GLY A CA 1
ATOM 655 C C . GLY A 1 83 ? 21.283 9.544 -9.373 1.00 58.31 83 GLY A C 1
ATOM 656 O O . GLY A 1 83 ? 20.571 8.799 -10.040 1.00 58.31 83 GLY A O 1
ATOM 657 N N . ALA A 1 84 ? 20.907 10.011 -8.180 1.00 63.66 84 ALA A N 1
ATOM 658 C CA . ALA A 1 84 ? 19.631 9.671 -7.563 1.00 63.66 84 ALA A CA 1
ATOM 659 C C . ALA A 1 84 ? 18.478 10.407 -8.263 1.00 63.66 84 ALA A C 1
ATOM 661 O O . ALA A 1 84 ? 18.255 11.589 -8.003 1.00 63.66 84 ALA A O 1
ATOM 662 N N . ILE A 1 85 ? 17.741 9.711 -9.130 1.00 70.12 85 ILE A N 1
ATOM 663 C CA . ILE A 1 85 ? 16.492 10.234 -9.692 1.00 70.12 85 ILE A CA 1
ATOM 664 C C . ILE A 1 85 ? 15.386 9.975 -8.668 1.00 70.12 85 ILE A C 1
ATOM 666 O O . ILE A 1 85 ? 15.103 8.829 -8.309 1.00 70.12 85 ILE A O 1
ATOM 670 N N . GLU A 1 86 ? 14.780 11.052 -8.168 1.00 83.88 86 GLU A N 1
ATOM 671 C CA . GLU A 1 86 ? 13.596 10.982 -7.314 1.00 83.88 86 GLU A CA 1
ATOM 672 C C . GLU A 1 86 ? 12.346 11.097 -8.185 1.00 83.88 86 GLU A C 1
ATOM 674 O O . GLU A 1 86 ? 12.108 12.132 -8.801 1.00 83.88 86 GLU A O 1
ATOM 679 N N . SER A 1 87 ? 11.545 10.036 -8.225 1.00 87.12 87 SER A N 1
ATOM 680 C CA . SER A 1 87 ? 10.234 10.039 -8.880 1.00 87.12 87 SER A CA 1
ATOM 681 C C . SER A 1 87 ? 9.126 10.045 -7.828 1.00 87.12 87 SER A C 1
ATOM 683 O O . SER A 1 87 ? 9.279 9.400 -6.783 1.00 87.12 87 SER A O 1
ATOM 685 N N . PRO A 1 88 ? 8.002 10.744 -8.057 1.00 92.56 88 PRO A N 1
ATOM 686 C CA . PRO A 1 88 ? 6.863 10.647 -7.160 1.00 92.56 88 PRO A CA 1
ATOM 687 C C . PRO A 1 88 ? 6.336 9.207 -7.134 1.00 92.56 88 PRO A C 1
ATOM 689 O O . PRO A 1 88 ? 6.429 8.463 -8.116 1.00 92.56 88 PRO A O 1
ATOM 692 N N . ALA A 1 89 ? 5.800 8.805 -5.988 1.00 94.75 89 ALA A N 1
ATOM 693 C CA . ALA A 1 89 ? 5.253 7.477 -5.782 1.00 94.75 89 ALA A CA 1
ATOM 694 C C . ALA A 1 89 ? 3.975 7.531 -4.940 1.00 94.75 89 ALA A C 1
ATOM 696 O O . ALA A 1 89 ? 3.833 8.368 -4.045 1.00 94.75 89 ALA A O 1
ATOM 697 N N . LEU A 1 90 ? 3.059 6.608 -5.222 1.00 96.44 90 LEU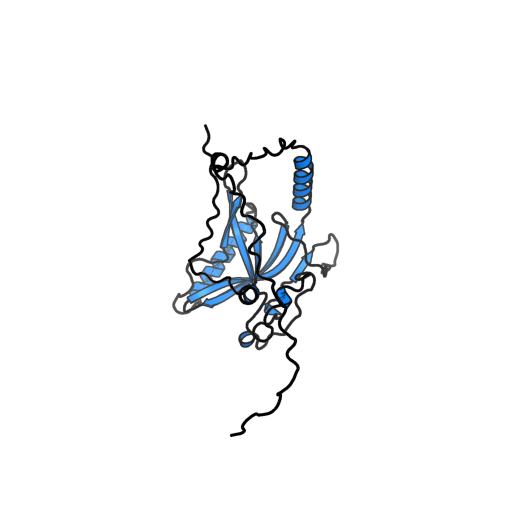 A N 1
ATOM 698 C CA . LEU A 1 90 ? 1.800 6.444 -4.501 1.00 96.44 90 LEU A CA 1
ATOM 699 C C . LEU A 1 90 ? 1.795 5.102 -3.785 1.00 96.44 90 LEU A C 1
ATOM 701 O O . LEU A 1 90 ? 2.085 4.077 -4.397 1.00 96.44 90 LEU A O 1
ATOM 705 N N . THR A 1 91 ? 1.431 5.112 -2.507 1.00 96.69 91 THR A N 1
ATOM 706 C CA . THR A 1 91 ? 1.310 3.911 -1.679 1.00 96.69 91 THR A CA 1
ATOM 707 C C . THR A 1 91 ? -0.145 3.688 -1.304 1.00 96.69 91 THR A C 1
ATOM 709 O O . THR A 1 91 ? -0.734 4.482 -0.571 1.00 96.69 91 THR A O 1
ATOM 712 N N . ALA A 1 92 ? -0.714 2.578 -1.765 1.00 97.31 92 ALA A N 1
ATOM 713 C CA . ALA A 1 92 ? -2.036 2.117 -1.362 1.00 97.31 92 ALA A CA 1
ATOM 714 C C . ALA A 1 92 ? -1.903 0.937 -0.395 1.00 97.31 92 ALA A C 1
ATOM 716 O O . ALA A 1 92 ? -1.008 0.104 -0.545 1.00 97.31 92 ALA A O 1
ATOM 717 N N . SER A 1 93 ? -2.779 0.856 0.611 1.00 96.62 93 SER A N 1
ATOM 718 C CA . SER A 1 93 ? -2.785 -0.284 1.531 1.00 96.62 93 SER A CA 1
ATOM 719 C C . SER A 1 93 ? -4.164 -0.650 2.062 1.00 96.62 93 SER A C 1
ATOM 721 O O . SER A 1 93 ? -4.936 0.228 2.443 1.00 96.62 93 SER A O 1
ATOM 723 N N . SER A 1 94 ? -4.427 -1.947 2.182 1.00 96.19 94 SER A N 1
ATOM 724 C CA . SER A 1 94 ? -5.574 -2.506 2.902 1.00 96.19 94 SER A CA 1
ATOM 725 C C . SER A 1 94 ? -5.107 -3.267 4.146 1.00 96.19 94 SER A C 1
ATOM 727 O O . SER A 1 94 ? -3.947 -3.676 4.247 1.00 96.19 94 SER A O 1
ATOM 729 N N . ARG A 1 95 ? -5.975 -3.393 5.151 1.00 95.31 95 ARG A N 1
ATOM 730 C CA . ARG A 1 95 ? -5.701 -4.218 6.340 1.00 95.31 95 ARG A CA 1
ATOM 731 C C . ARG A 1 95 ? -6.087 -5.650 6.017 1.00 95.31 95 ARG A C 1
ATOM 733 O O . ARG A 1 95 ? -7.129 -5.847 5.418 1.00 95.31 95 ARG A O 1
ATOM 740 N N . PHE A 1 96 ? -5.326 -6.624 6.509 1.00 95.25 96 PHE A N 1
ATOM 741 C CA . PHE A 1 96 ? -5.801 -8.008 6.478 1.00 95.25 96 PHE A CA 1
ATOM 742 C C . PHE A 1 96 ? -6.944 -8.244 7.464 1.00 95.25 96 PHE A C 1
ATOM 744 O O . PHE A 1 96 ? -7.800 -9.079 7.210 1.00 95.25 96 PHE A O 1
ATOM 751 N N . PHE A 1 97 ? -6.966 -7.522 8.587 1.00 96.31 97 PHE A N 1
ATOM 752 C CA . PHE A 1 97 ? -7.945 -7.757 9.639 1.00 96.31 97 PHE A CA 1
ATOM 753 C C . PHE A 1 97 ? -8.583 -6.474 10.154 1.00 96.31 97 PHE A C 1
ATOM 755 O O . PHE A 1 97 ? -7.935 -5.430 10.317 1.00 96.31 97 PHE A O 1
ATOM 762 N N . THR A 1 98 ? -9.851 -6.611 10.513 1.00 94.94 98 THR A N 1
ATOM 763 C CA . THR A 1 98 ? -10.664 -5.605 11.185 1.00 94.94 98 THR A CA 1
ATOM 764 C C . THR A 1 98 ? -11.003 -6.103 12.591 1.00 94.94 98 THR A C 1
ATOM 766 O O . THR A 1 98 ? -11.300 -7.288 12.765 1.00 94.94 98 THR A O 1
ATOM 769 N N . PRO A 1 99 ? -10.943 -5.249 13.634 1.00 95.00 99 PRO A N 1
ATOM 770 C CA . PRO A 1 99 ? -11.432 -5.635 14.951 1.00 95.00 99 PRO A CA 1
ATOM 771 C C . PRO A 1 99 ? -12.897 -6.065 14.859 1.00 95.00 99 PRO A C 1
ATOM 773 O O . PRO A 1 99 ? -13.695 -5.347 14.266 1.00 95.00 99 PRO A O 1
ATOM 776 N N . ILE A 1 100 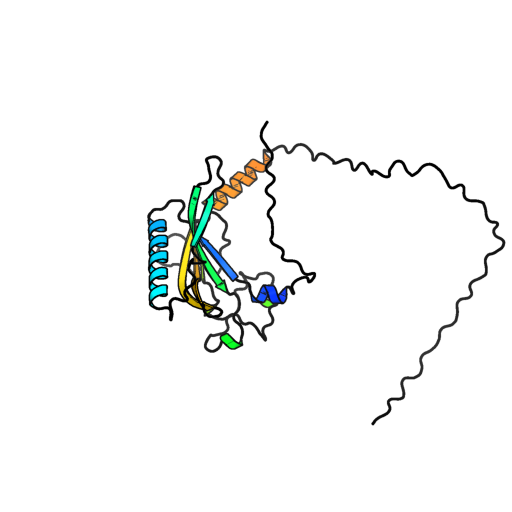? -13.287 -7.162 15.508 1.00 95.00 100 ILE A N 1
ATOM 777 C CA . ILE A 1 100 ? -14.660 -7.696 15.424 1.00 95.00 100 ILE A CA 1
ATOM 778 C C . ILE A 1 100 ? -15.725 -6.662 15.827 1.00 95.00 100 ILE A C 1
ATOM 780 O O . ILE A 1 100 ? -16.796 -6.584 15.239 1.00 95.00 100 ILE A O 1
ATOM 784 N N . LYS A 1 101 ? -15.382 -5.772 16.768 1.00 94.25 101 LYS A N 1
ATOM 785 C CA . LYS A 1 101 ? -16.231 -4.655 17.218 1.00 94.25 101 LYS A CA 1
ATOM 786 C C . LYS A 1 101 ? -16.496 -3.599 16.135 1.00 94.25 101 LYS A C 1
ATOM 788 O O . LYS A 1 101 ? -17.387 -2.780 16.306 1.00 94.25 101 LYS A O 1
ATOM 793 N N . GLN A 1 102 ? -15.676 -3.568 15.087 1.00 92.94 102 GLN A N 1
ATOM 794 C CA . GLN A 1 102 ? -15.755 -2.644 13.951 1.00 92.94 102 GLN A CA 1
ATOM 795 C C . GLN A 1 102 ? -16.201 -3.344 12.661 1.00 92.94 102 GLN A C 1
ATOM 797 O O . GLN A 1 102 ? -16.355 -2.680 11.644 1.00 92.94 102 GLN A O 1
ATOM 802 N N . ALA A 1 103 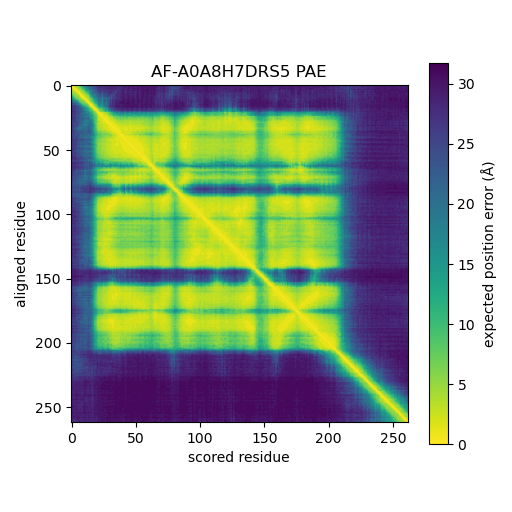? -16.397 -4.664 12.696 1.00 92.94 103 ALA A N 1
ATOM 803 C CA . ALA A 1 103 ? -16.786 -5.468 11.542 1.00 92.94 103 ALA A CA 1
ATOM 804 C C . ALA A 1 103 ? -18.314 -5.557 11.354 1.00 92.94 103 ALA A C 1
ATOM 806 O O . ALA A 1 103 ? -18.786 -6.283 10.487 1.00 92.94 103 ALA A O 1
ATOM 807 N N . SER A 1 104 ? -19.104 -4.846 12.167 1.00 91.19 104 SER A N 1
ATOM 808 C CA . SER A 1 104 ? -20.565 -4.866 12.071 1.00 91.19 104 SER A CA 1
ATOM 809 C C . SER A 1 104 ? -21.035 -4.374 10.701 1.00 91.19 104 SER A C 1
ATOM 811 O O . SER A 1 104 ? -20.731 -3.241 10.330 1.00 91.19 104 SER A O 1
ATOM 813 N N . GLY A 1 105 ? -21.819 -5.197 10.003 1.00 92.12 105 GLY A N 1
ATOM 814 C CA . GLY A 1 105 ? -22.364 -4.875 8.683 1.00 92.12 105 GLY A CA 1
ATOM 815 C C . GLY A 1 105 ? -21.467 -5.259 7.506 1.00 92.12 105 GLY A C 1
ATOM 816 O O . GLY A 1 105 ? -21.834 -4.943 6.384 1.00 92.12 105 GLY A O 1
ATOM 817 N N . PHE A 1 106 ? -20.337 -5.927 7.755 1.00 94.19 106 PHE A N 1
ATOM 818 C CA . PHE A 1 106 ? -19.515 -6.531 6.710 1.00 94.19 106 PHE A CA 1
ATOM 819 C C . PHE A 1 106 ? -19.564 -8.049 6.799 1.00 94.19 106 PHE A C 1
ATOM 821 O O . PHE A 1 106 ? -19.489 -8.613 7.898 1.00 94.19 106 PHE A O 1
ATOM 828 N N . ASP A 1 107 ? -19.597 -8.700 5.643 1.00 95.62 107 ASP A N 1
ATOM 829 C CA . ASP A 1 107 ? -19.504 -10.151 5.581 1.00 95.62 107 ASP A CA 1
ATOM 830 C C . ASP A 1 107 ? -18.075 -10.621 5.869 1.00 95.62 107 ASP A C 1
ATOM 832 O O . ASP A 1 107 ? -17.083 -10.033 5.422 1.00 95.62 107 ASP A O 1
ATOM 836 N N . VAL A 1 108 ? -17.970 -11.688 6.666 1.00 95.06 108 VAL A N 1
ATOM 837 C CA . VAL A 1 108 ? -16.695 -12.353 6.950 1.00 95.06 108 VAL A CA 1
ATOM 838 C C . VAL A 1 108 ? -16.344 -13.228 5.757 1.00 95.06 108 VAL A C 1
ATOM 840 O O . VAL A 1 108 ? -17.101 -14.130 5.401 1.00 95.06 108 VAL A O 1
ATOM 843 N N . VAL A 1 109 ? -15.171 -12.991 5.179 1.00 93.75 109 VAL A N 1
ATOM 844 C CA . VAL A 1 109 ? -14.680 -13.720 4.006 1.00 93.75 109 VAL A CA 1
ATOM 845 C C . VAL A 1 109 ? -13.419 -14.498 4.363 1.00 93.75 109 VAL A C 1
ATOM 847 O O . VAL A 1 109 ? -12.623 -14.095 5.216 1.00 93.75 109 VAL A O 1
ATOM 850 N N . SER A 1 110 ? -13.233 -15.659 3.739 1.00 91.44 110 SER A N 1
ATOM 851 C CA . SER A 1 110 ? -12.022 -16.455 3.928 1.00 91.44 110 SER A CA 1
ATOM 852 C C . SER A 1 110 ? -10.840 -15.809 3.213 1.00 91.44 110 SER A C 1
ATOM 854 O O . SER A 1 110 ? -10.959 -15.412 2.057 1.00 91.44 110 SER A O 1
ATOM 856 N N . ILE A 1 111 ? -9.676 -15.776 3.861 1.00 90.56 111 ILE A N 1
ATOM 857 C CA . ILE A 1 111 ? -8.438 -15.343 3.206 1.00 90.56 111 ILE A CA 1
ATOM 858 C C . ILE A 1 111 ? -8.103 -16.327 2.082 1.00 90.56 111 ILE A C 1
ATOM 860 O O . ILE A 1 111 ? -8.093 -17.539 2.307 1.00 90.56 111 ILE A O 1
ATOM 864 N N . ASN A 1 112 ? -7.785 -15.804 0.895 1.00 86.88 112 ASN A N 1
ATOM 865 C CA . ASN A 1 112 ? -7.355 -16.619 -0.237 1.00 86.88 112 ASN A CA 1
ATOM 866 C C . ASN A 1 112 ? -6.149 -17.505 0.171 1.00 86.88 112 ASN A C 1
ATOM 868 O O . ASN A 1 112 ? -5.105 -16.962 0.556 1.00 86.88 112 ASN A O 1
ATOM 872 N N . PRO A 1 113 ? -6.250 -18.847 0.072 1.00 87.94 113 PRO A N 1
ATOM 873 C CA . PRO A 1 113 ? -5.174 -19.767 0.447 1.00 87.94 113 PRO A CA 1
ATOM 874 C C . PRO A 1 113 ? -3.851 -19.527 -0.288 1.00 87.94 113 PRO A C 1
ATOM 876 O O . PRO A 1 113 ? -2.788 -19.850 0.237 1.00 87.94 113 PRO A O 1
ATOM 879 N N . GLU A 1 114 ? -3.884 -18.936 -1.482 1.00 85.94 114 GLU A N 1
ATOM 880 C CA . GLU A 1 114 ? -2.672 -18.583 -2.219 1.00 85.94 114 GLU A CA 1
ATOM 881 C C . GLU A 1 114 ? -1.929 -17.379 -1.625 1.00 85.94 114 GLU A C 1
ATOM 883 O O . GLU A 1 114 ? -0.708 -17.283 -1.763 1.00 85.94 114 GLU A O 1
ATOM 888 N N . LEU A 1 115 ? -2.638 -16.479 -0.934 1.00 85.69 115 LEU A N 1
ATOM 889 C CA . LEU A 1 115 ? -2.032 -15.360 -0.203 1.00 85.69 115 LEU A CA 1
ATOM 890 C C . LEU A 1 115 ? -1.427 -15.810 1.129 1.00 85.69 115 LEU A C 1
ATOM 892 O O . LEU A 1 115 ? -0.486 -15.183 1.620 1.00 85.69 115 LEU A O 1
ATOM 896 N N . ASP A 1 116 ? -1.930 -16.908 1.695 1.00 89.75 116 ASP A N 1
ATOM 897 C CA . ASP A 1 116 ? -1.407 -17.507 2.920 1.00 89.75 116 ASP A CA 1
ATOM 898 C C . ASP A 1 116 ? -1.128 -19.017 2.792 1.00 89.75 116 ASP A C 1
ATOM 900 O O . ASP A 1 116 ? -1.716 -19.823 3.520 1.00 89.75 116 ASP A O 1
ATOM 904 N N . PRO A 1 117 ? -0.161 -19.442 1.950 1.00 88.44 117 PRO A N 1
ATOM 905 C CA . PRO A 1 117 ? 0.117 -20.866 1.730 1.00 88.44 117 PRO A CA 1
ATOM 906 C C . PRO A 1 117 ? 0.567 -21.618 2.989 1.00 88.44 117 PRO A C 1
ATOM 908 O O . PRO A 1 117 ? 0.647 -22.843 3.001 1.00 88.44 117 PRO A O 1
ATOM 911 N N . ARG A 1 118 ? 0.945 -20.887 4.045 1.00 89.25 118 ARG A N 1
ATOM 912 C CA . ARG A 1 118 ? 1.463 -21.435 5.306 1.00 89.25 118 ARG A CA 1
ATOM 913 C C . ARG A 1 118 ? 0.471 -21.290 6.463 1.00 89.25 118 ARG A C 1
ATOM 915 O O . ARG A 1 118 ? 0.841 -21.619 7.594 1.00 89.25 118 ARG A O 1
ATOM 922 N N . GLY A 1 119 ? -0.733 -20.773 6.212 1.00 89.19 119 GLY A N 1
ATOM 923 C CA . GLY A 1 119 ? -1.749 -20.548 7.242 1.00 89.19 119 GLY A CA 1
ATOM 924 C C . GLY A 1 119 ? -1.266 -19.636 8.377 1.00 89.19 119 GLY A C 1
ATOM 925 O O . GLY A 1 119 ? -1.632 -19.843 9.532 1.00 89.19 119 GLY A O 1
ATOM 926 N N . ILE A 1 120 ? -0.342 -18.708 8.107 1.00 90.75 120 ILE A N 1
ATOM 927 C CA . ILE A 1 120 ? 0.205 -17.791 9.109 1.00 90.75 120 ILE A CA 1
ATOM 928 C C . ILE A 1 120 ? -0.835 -16.738 9.475 1.00 90.75 120 ILE A C 1
ATOM 930 O O . ILE A 1 120 ? -1.011 -16.497 10.665 1.00 90.75 120 ILE A O 1
ATOM 934 N N . LEU A 1 121 ? -1.520 -16.144 8.494 1.00 90.44 121 LEU A N 1
ATOM 935 C CA . LEU A 1 121 ? -2.599 -15.176 8.711 1.00 90.44 121 LEU A CA 1
ATOM 936 C C . LEU A 1 121 ? -3.763 -15.826 9.474 1.00 90.44 121 LEU A C 1
ATOM 938 O O . LEU A 1 121 ? -4.316 -15.211 10.384 1.00 90.44 121 LEU A O 1
ATOM 942 N N . GLY A 1 122 ? -4.039 -17.107 9.212 1.00 87.44 122 GLY A N 1
ATOM 943 C CA . GLY A 1 122 ? -5.036 -17.896 9.948 1.00 87.44 122 GLY A CA 1
ATOM 944 C C . GLY A 1 122 ? -4.764 -18.076 11.452 1.00 87.44 122 GLY A C 1
ATOM 945 O O . GLY A 1 122 ? -5.650 -18.506 12.182 1.00 87.44 122 GLY A O 1
ATOM 946 N N . LYS A 1 123 ? -3.568 -17.729 11.952 1.00 89.62 123 LYS A N 1
ATOM 947 C CA . LYS A 1 123 ? -3.218 -17.814 13.387 1.00 89.62 123 LYS A CA 1
ATOM 948 C C . LYS A 1 123 ? -3.647 -16.591 14.196 1.00 89.62 123 LYS A C 1
ATOM 950 O O . LYS A 1 123 ? -3.336 -16.513 15.387 1.00 89.62 123 LYS A O 1
ATOM 955 N N . VAL A 1 124 ? -4.276 -15.600 13.565 1.00 91.50 124 VAL A N 1
ATOM 956 C CA . VAL A 1 124 ? -4.801 -14.438 14.284 1.00 91.50 124 VAL A CA 1
ATOM 957 C C . VAL A 1 124 ? -5.920 -14.873 15.237 1.00 91.50 124 VAL A C 1
ATOM 959 O O . VAL A 1 124 ? -6.641 -15.834 14.985 1.00 91.50 124 VAL A O 1
ATOM 962 N N . ASP A 1 125 ? -6.068 -14.165 16.354 1.00 91.31 125 ASP A N 1
ATOM 963 C CA . ASP A 1 125 ? -7.149 -14.411 17.308 1.00 91.31 125 ASP A CA 1
ATOM 964 C C . ASP A 1 125 ? -8.506 -14.026 16.690 1.00 91.31 125 ASP A C 1
ATOM 966 O O . ASP A 1 125 ? -8.902 -12.855 16.728 1.00 91.31 125 ASP A O 1
ATOM 970 N N . ALA A 1 126 ? -9.206 -15.021 16.137 1.00 90.00 126 ALA A N 1
ATOM 971 C CA . ALA A 1 126 ? -10.500 -14.874 15.469 1.00 90.00 126 ALA A CA 1
ATOM 972 C C . ALA A 1 126 ? -11.602 -14.308 16.384 1.00 90.00 126 ALA A C 1
ATOM 974 O O . ALA A 1 126 ? -12.585 -13.751 15.904 1.00 90.00 126 ALA A O 1
ATOM 975 N N . THR A 1 127 ? -11.432 -14.380 17.711 1.00 91.69 127 THR A N 1
ATOM 976 C CA . THR A 1 127 ? -12.382 -13.777 18.664 1.00 91.69 127 THR A CA 1
ATOM 977 C C . THR A 1 127 ? -12.278 -12.252 18.712 1.00 91.69 127 THR A C 1
ATOM 979 O O . THR A 1 127 ? -13.181 -11.575 19.204 1.00 91.69 127 THR A O 1
ATOM 982 N N . LYS A 1 128 ? -11.169 -11.687 18.218 1.00 93.94 128 LYS A N 1
ATOM 983 C CA . LYS A 1 128 ? -10.882 -10.246 18.247 1.00 93.94 128 LYS A CA 1
ATOM 984 C C . LYS A 1 128 ? -10.761 -9.633 16.863 1.00 93.94 128 LYS A C 1
ATOM 986 O O . LYS A 1 128 ? -11.030 -8.439 16.726 1.00 93.94 128 LYS A O 1
ATOM 991 N N . TRP A 1 129 ? -10.344 -10.414 15.875 1.00 95.44 129 TRP A N 1
ATOM 992 C CA . TRP A 1 129 ? -9.965 -9.946 14.548 1.00 95.44 129 TRP A CA 1
ATOM 993 C C . TRP A 1 129 ? -10.584 -10.837 13.485 1.00 95.44 129 TRP A C 1
ATOM 995 O O . TRP A 1 129 ? -10.477 -12.055 13.565 1.00 95.44 129 TRP A O 1
ATOM 1005 N N . VAL A 1 130 ? -11.199 -10.221 12.483 1.00 95.69 130 VAL A N 1
ATOM 1006 C CA . VAL A 1 130 ? -11.856 -10.919 11.376 1.00 95.69 130 VAL A CA 1
ATOM 1007 C C . VAL A 1 130 ? -11.395 -10.332 10.047 1.00 95.69 130 VAL A C 1
ATOM 1009 O O . VAL A 1 130 ? -11.055 -9.149 9.978 1.00 95.69 130 VAL A O 1
ATOM 1012 N N . HIS A 1 131 ? -11.343 -11.169 9.013 1.00 96.00 131 HIS A N 1
ATOM 1013 C CA . HIS A 1 131 ? -11.152 -10.737 7.631 1.00 96.00 131 HIS A CA 1
ATOM 1014 C C . HIS A 1 131 ? -12.535 -10.549 7.005 1.00 96.00 131 HIS A C 1
ATOM 1016 O O . HIS A 1 131 ? -13.366 -11.454 7.076 1.00 96.00 131 HIS A O 1
ATOM 1022 N N . THR A 1 132 ? -12.804 -9.365 6.468 1.00 96.19 132 THR A N 1
ATOM 1023 C CA . THR A 1 132 ? -14.108 -9.019 5.889 1.00 96.19 132 THR A CA 1
ATOM 1024 C C . THR A 1 132 ? -13.981 -8.645 4.420 1.00 96.19 132 THR A C 1
ATOM 1026 O O . THR A 1 132 ? -12.875 -8.394 3.945 1.00 96.19 132 THR A O 1
ATOM 1029 N N . GLU A 1 133 ? -15.100 -8.552 3.708 1.00 94.88 133 GLU A N 1
ATOM 1030 C CA . GLU A 1 133 ? -15.135 -8.097 2.307 1.00 94.88 133 GLU A CA 1
ATOM 1031 C C . GLU A 1 133 ? -14.425 -6.741 2.079 1.00 94.88 133 GLU A C 1
ATOM 1033 O O . GLU A 1 133 ? -13.782 -6.533 1.055 1.00 94.88 133 GLU A O 1
ATOM 1038 N N . ASP A 1 134 ? -14.432 -5.821 3.055 1.00 94.12 134 ASP A N 1
ATOM 1039 C CA . ASP A 1 134 ? -13.712 -4.538 2.942 1.00 94.12 134 ASP A CA 1
ATOM 1040 C C . ASP A 1 134 ? -12.182 -4.700 3.039 1.00 94.12 134 ASP A C 1
ATOM 1042 O O . ASP A 1 134 ? -11.417 -3.828 2.623 1.00 94.12 134 ASP A O 1
ATOM 1046 N N . ASN A 1 135 ? -11.720 -5.812 3.609 1.00 95.00 135 ASN A N 1
ATOM 1047 C CA . ASN A 1 135 ? -10.308 -6.168 3.705 1.00 95.00 135 ASN A CA 1
ATOM 1048 C C . ASN A 1 135 ? -9.817 -6.929 2.471 1.00 95.00 135 ASN A C 1
ATOM 1050 O O . ASN A 1 135 ? -8.605 -7.023 2.271 1.00 95.00 135 ASN A O 1
ATOM 1054 N N . GLU A 1 136 ? -10.728 -7.453 1.655 1.00 93.50 136 GLU A N 1
ATOM 1055 C CA . GLU A 1 136 ? -10.388 -8.202 0.458 1.00 93.50 136 GLU A CA 1
ATOM 1056 C C . GLU A 1 136 ? -9.724 -7.296 -0.589 1.00 93.50 136 GLU A C 1
ATOM 1058 O O . GLU A 1 136 ? -10.131 -6.158 -0.839 1.00 93.50 136 GLU A O 1
ATOM 1063 N N . VAL A 1 137 ? -8.660 -7.815 -1.199 1.00 93.50 137 VAL A N 1
ATOM 1064 C CA . VAL A 1 137 ? -7.969 -7.177 -2.319 1.00 93.50 137 VAL A CA 1
ATOM 1065 C C . VAL A 1 137 ? -8.035 -8.133 -3.496 1.00 93.50 137 VAL A C 1
ATOM 1067 O O . VAL A 1 137 ? -7.560 -9.262 -3.396 1.00 93.50 137 VAL A O 1
ATOM 1070 N N . GLY A 1 138 ? -8.593 -7.670 -4.612 1.00 91.88 138 GLY A N 1
ATOM 1071 C CA . GLY A 1 138 ? -8.635 -8.433 -5.854 1.00 91.88 138 GLY A CA 1
ATOM 1072 C C . GLY A 1 138 ? -7.249 -8.532 -6.485 1.00 91.88 138 GLY A C 1
ATOM 1073 O O . GLY A 1 138 ? -6.559 -7.527 -6.651 1.00 91.88 138 GLY A O 1
ATOM 1074 N N . TYR A 1 139 ? -6.842 -9.737 -6.853 1.00 90.75 139 TYR A N 1
ATOM 1075 C CA . TYR A 1 139 ? -5.549 -10.009 -7.464 1.00 90.75 139 TYR A CA 1
ATOM 1076 C C . TYR A 1 139 ? -5.764 -10.626 -8.840 1.00 90.75 139 TYR A C 1
ATOM 1078 O O . TYR A 1 139 ? -6.401 -11.667 -8.949 1.00 90.75 139 TYR A O 1
ATOM 1086 N N . TYR A 1 140 ? -5.227 -9.991 -9.880 1.00 87.38 140 TYR A N 1
ATOM 1087 C CA . TYR A 1 140 ? -5.480 -10.380 -11.265 1.00 87.38 140 TYR A CA 1
ATOM 1088 C C . TYR A 1 140 ? -4.191 -10.403 -12.092 1.00 87.38 140 TYR A C 1
ATOM 1090 O O . TYR A 1 140 ? -3.223 -9.699 -11.795 1.00 87.38 140 TYR A O 1
ATOM 1098 N N . ILE A 1 141 ? -4.195 -11.192 -13.166 1.00 87.25 141 ILE A N 1
ATOM 1099 C CA . ILE A 1 141 ? -3.139 -11.219 -14.183 1.00 87.25 141 ILE A CA 1
ATOM 1100 C C . ILE A 1 141 ? -3.789 -10.910 -15.524 1.00 87.25 141 ILE A C 1
ATOM 1102 O O . ILE A 1 141 ? -4.732 -11.594 -15.925 1.00 87.25 141 ILE A O 1
ATOM 1106 N N . GLN A 1 142 ? -3.273 -9.910 -16.232 1.00 83.25 142 GLN A N 1
ATOM 1107 C CA . GLN A 1 142 ? -3.690 -9.654 -17.599 1.00 83.25 142 GLN A CA 1
ATOM 1108 C C . GLN A 1 142 ? -3.123 -10.755 -18.505 1.00 83.25 142 GLN A C 1
ATOM 1110 O O . GLN A 1 142 ? -1.912 -10.926 -18.624 1.00 83.25 142 GLN A O 1
ATOM 1115 N N . THR A 1 143 ? -4.003 -11.523 -19.146 1.00 76.06 143 THR A N 1
ATOM 1116 C CA . THR A 1 143 ? -3.628 -12.471 -20.204 1.00 76.06 143 THR A CA 1
ATOM 1117 C C . THR A 1 143 ? -4.017 -11.865 -21.549 1.00 76.06 143 THR A C 1
ATOM 1119 O O . THR A 1 143 ? -5.062 -11.227 -21.670 1.00 76.06 143 THR A O 1
ATOM 1122 N N . SER A 1 144 ? -3.140 -11.954 -22.547 1.00 68.25 144 SER A N 1
ATOM 1123 C CA . SER A 1 144 ? -3.317 -11.238 -23.808 1.00 68.25 144 SER A CA 1
ATOM 1124 C C . SER A 1 144 ? -4.418 -11.834 -24.704 1.00 68.25 144 SER A C 1
ATOM 1126 O O . SER A 1 144 ? -4.440 -13.026 -24.990 1.00 68.25 144 SER A O 1
ATOM 1128 N N . HIS A 1 145 ? -5.233 -10.899 -25.209 1.00 49.00 145 HIS A N 1
ATOM 1129 C CA . HIS A 1 145 ? -6.140 -10.882 -26.367 1.00 49.00 145 HIS A CA 1
ATOM 1130 C C . HIS A 1 145 ? -7.557 -11.501 -26.315 1.00 49.00 145 HIS A C 1
ATOM 1132 O O . HIS A 1 145 ? -7.751 -12.709 -26.263 1.00 49.00 145 HIS A O 1
ATOM 1138 N N . ALA A 1 146 ? -8.504 -10.577 -26.556 1.00 45.06 146 ALA A N 1
ATOM 1139 C CA . ALA A 1 146 ? -9.882 -10.694 -27.041 1.00 45.06 146 ALA A CA 1
ATOM 1140 C C . ALA A 1 146 ? -10.954 -11.158 -26.031 1.00 45.06 146 ALA A C 1
ATOM 1142 O O . ALA A 1 146 ? -11.136 -12.335 -25.746 1.00 45.06 146 ALA A O 1
ATOM 1143 N N . ASP A 1 147 ? -11.712 -10.172 -25.549 1.00 46.94 147 ASP A N 1
ATOM 1144 C CA . ASP A 1 147 ? -13.079 -10.264 -25.015 1.00 46.94 147 ASP A CA 1
ATOM 1145 C C . ASP A 1 147 ? -13.335 -10.887 -23.643 1.00 46.94 147 ASP A C 1
ATOM 1147 O O . ASP A 1 147 ? -14.453 -10.773 -23.140 1.00 46.94 147 ASP A O 1
ATOM 1151 N N . GLN A 1 148 ? -12.339 -11.451 -22.962 1.00 47.84 148 GLN A N 1
ATOM 1152 C CA . GLN A 1 148 ? -12.512 -11.862 -21.567 1.00 47.84 148 GLN A CA 1
ATOM 1153 C C . GLN A 1 148 ? -11.269 -11.514 -20.756 1.00 47.84 148 GLN A C 1
ATOM 1155 O O . GLN A 1 148 ? -10.254 -12.203 -20.841 1.00 47.84 148 GLN A O 1
ATOM 1160 N N . ASN A 1 149 ? -11.365 -10.471 -19.920 1.00 49.84 149 ASN A N 1
ATOM 1161 C CA . ASN A 1 149 ? -10.534 -10.369 -18.722 1.00 49.84 149 ASN A CA 1
ATOM 1162 C C . ASN A 1 149 ? -10.795 -11.641 -17.911 1.00 49.84 149 ASN A C 1
ATOM 1164 O O . ASN A 1 149 ? -11.738 -11.706 -17.124 1.00 49.84 149 ASN A O 1
ATOM 1168 N N . ARG A 1 150 ? -10.015 -12.696 -18.147 1.00 53.78 150 ARG A N 1
ATOM 1169 C CA . ARG A 1 150 ? -10.055 -13.865 -17.284 1.00 53.78 150 ARG A CA 1
ATOM 1170 C C . ARG A 1 150 ? -9.469 -13.424 -15.958 1.00 53.78 150 ARG A C 1
ATOM 1172 O O . ARG A 1 150 ? -8.271 -13.177 -15.853 1.00 53.78 150 ARG A O 1
ATOM 1179 N N . GLN A 1 151 ? -10.343 -13.323 -14.965 1.00 51.50 151 GLN A N 1
ATOM 1180 C CA . GLN A 1 151 ? -9.966 -13.458 -13.574 1.00 51.50 151 GLN A CA 1
ATOM 1181 C C . GLN A 1 151 ? -9.154 -14.750 -13.472 1.00 51.50 151 GLN A C 1
ATOM 1183 O O . GLN A 1 151 ? -9.680 -15.852 -13.611 1.00 51.50 151 GLN A O 1
ATOM 1188 N N . VAL A 1 152 ? -7.838 -14.615 -13.360 1.00 52.66 152 VAL A N 1
ATOM 1189 C CA . VAL A 1 152 ? -7.010 -15.744 -12.975 1.00 52.66 152 VAL A CA 1
ATOM 1190 C C . VAL A 1 152 ? -7.175 -15.822 -11.469 1.00 52.66 152 VAL A C 1
ATOM 1192 O O . VAL A 1 152 ? -6.716 -14.926 -10.772 1.00 52.66 152 VAL A O 1
ATOM 1195 N N . ASP A 1 153 ? -7.805 -16.886 -10.972 1.00 53.16 153 ASP A N 1
ATOM 1196 C CA . ASP A 1 153 ? -7.982 -17.161 -9.533 1.00 53.16 153 ASP A CA 1
ATOM 1197 C C . ASP A 1 153 ? -6.653 -17.382 -8.780 1.00 53.16 153 ASP A C 1
ATOM 1199 O O . ASP A 1 153 ? -6.646 -17.862 -7.647 1.00 53.16 153 ASP A O 1
ATOM 1203 N N . LYS A 1 154 ? -5.516 -17.038 -9.403 1.00 64.25 154 LYS A N 1
ATOM 1204 C CA . LYS A 1 154 ? -4.194 -17.132 -8.806 1.00 64.25 154 LYS A CA 1
ATOM 1205 C C . LYS A 1 154 ? -3.633 -15.769 -8.452 1.00 64.25 154 LYS A C 1
ATOM 1207 O O . LYS A 1 154 ? -3.533 -14.890 -9.310 1.00 64.25 154 LYS A O 1
ATOM 1212 N N . ALA A 1 155 ? -3.184 -15.623 -7.211 1.00 71.00 155 ALA A N 1
ATOM 1213 C CA . ALA A 1 155 ? -2.522 -14.407 -6.764 1.00 71.00 155 ALA A CA 1
ATOM 1214 C C . ALA A 1 155 ? -1.196 -14.218 -7.539 1.00 71.00 155 ALA A C 1
ATOM 1216 O O . ALA A 1 155 ? -0.345 -15.118 -7.535 1.00 71.00 155 ALA A O 1
ATOM 1217 N N . PRO A 1 156 ? -0.972 -13.070 -8.213 1.00 80.81 156 PRO A N 1
ATOM 1218 C CA . PRO A 1 156 ? 0.244 -12.833 -8.963 1.00 80.81 156 PRO A CA 1
ATOM 1219 C C . PRO A 1 156 ? 1.433 -12.728 -8.012 1.00 80.81 156 PRO A C 1
ATOM 1221 O O . PRO A 1 156 ? 1.382 -12.079 -6.965 1.00 80.81 156 PRO A O 1
ATOM 1224 N N . LYS A 1 157 ? 2.550 -13.328 -8.418 1.00 86.25 157 LYS A N 1
ATOM 1225 C CA . LYS A 1 157 ? 3.839 -13.132 -7.755 1.00 86.25 157 LYS A CA 1
ATOM 1226 C C . LYS A 1 157 ? 4.443 -11.821 -8.245 1.00 86.25 157 LYS A C 1
ATOM 1228 O O . LYS A 1 157 ? 5.144 -11.811 -9.251 1.00 86.25 157 LYS A O 1
ATOM 1233 N N . LEU A 1 158 ? 4.132 -10.740 -7.540 1.00 90.19 158 LEU A N 1
ATOM 1234 C CA . LEU A 1 158 ? 4.614 -9.400 -7.859 1.00 90.19 158 LEU A CA 1
ATOM 1235 C C . LEU A 1 158 ? 6.050 -9.196 -7.371 1.00 90.19 158 LEU A C 1
ATOM 1237 O O . LEU A 1 158 ? 6.405 -9.584 -6.256 1.00 90.19 158 LEU A O 1
ATOM 1241 N N . ASN A 1 159 ? 6.849 -8.526 -8.187 1.00 91.88 159 ASN A N 1
ATOM 1242 C CA . ASN A 1 159 ? 8.214 -8.126 -7.901 1.00 91.88 159 ASN A CA 1
ATOM 1243 C C . ASN A 1 159 ? 8.406 -6.629 -8.158 1.00 91.88 159 ASN A C 1
ATOM 1245 O O . ASN A 1 159 ? 7.670 -5.986 -8.906 1.00 91.88 159 ASN A O 1
ATOM 1249 N N . ILE A 1 160 ? 9.446 -6.062 -7.545 1.00 90.44 160 ILE A N 1
ATOM 1250 C CA . ILE A 1 160 ? 9.864 -4.691 -7.848 1.00 90.44 160 ILE A CA 1
ATOM 1251 C C . ILE A 1 160 ? 10.304 -4.637 -9.316 1.00 90.44 160 ILE A C 1
ATOM 1253 O O . ILE A 1 160 ? 11.210 -5.370 -9.712 1.00 90.44 160 ILE A O 1
ATOM 1257 N N . GLY A 1 161 ? 9.685 -3.741 -10.086 1.00 90.31 161 GLY A N 1
ATOM 1258 C CA . GLY A 1 161 ? 9.917 -3.582 -11.524 1.00 90.31 161 GLY A CA 1
ATOM 1259 C C . GLY A 1 161 ? 8.762 -4.073 -12.397 1.00 90.31 161 GLY A C 1
ATOM 1260 O O . GLY A 1 161 ? 8.731 -3.730 -13.576 1.00 90.31 161 GLY A O 1
ATOM 1261 N N . ASP A 1 162 ? 7.803 -4.810 -11.829 1.00 93.38 162 ASP A N 1
ATOM 1262 C CA . ASP A 1 162 ? 6.615 -5.244 -12.563 1.00 93.38 162 ASP A CA 1
ATOM 1263 C C . ASP A 1 162 ? 5.711 -4.056 -12.913 1.00 93.38 162 ASP A C 1
ATOM 1265 O O . ASP A 1 162 ? 5.546 -3.112 -12.131 1.00 93.38 162 ASP A O 1
ATOM 1269 N N . ILE A 1 163 ? 5.095 -4.125 -14.092 1.00 93.56 163 ILE A N 1
ATOM 1270 C CA . ILE A 1 163 ? 4.106 -3.156 -14.551 1.00 93.56 163 ILE A CA 1
ATOM 1271 C C . ILE A 1 163 ? 2.740 -3.620 -14.062 1.00 93.56 163 ILE A C 1
ATOM 1273 O O . ILE A 1 163 ? 2.284 -4.720 -14.385 1.00 93.56 163 ILE A O 1
ATOM 1277 N N . VAL A 1 164 ? 2.084 -2.770 -13.277 1.00 94.75 164 VAL A N 1
ATOM 1278 C CA . VAL A 1 164 ? 0.813 -3.084 -12.626 1.00 94.75 164 VAL A CA 1
ATOM 1279 C C . VAL A 1 164 ? -0.213 -1.981 -12.843 1.00 94.75 164 VAL A C 1
ATOM 1281 O O . VAL A 1 164 ? 0.129 -0.800 -12.916 1.00 94.75 164 VAL A O 1
ATOM 1284 N N . GLU A 1 165 ? -1.479 -2.371 -12.867 1.00 94.31 165 GLU A N 1
ATOM 1285 C CA . GLU A 1 165 ? -2.612 -1.479 -12.647 1.00 94.31 165 GLU A CA 1
ATOM 1286 C C . GLU A 1 165 ? -3.119 -1.689 -11.221 1.00 94.31 165 GLU A C 1
ATOM 1288 O O . GLU A 1 165 ? -3.166 -2.816 -10.723 1.00 94.31 165 GLU A O 1
ATOM 1293 N N . ILE A 1 166 ? -3.476 -0.602 -10.538 1.00 95.50 166 ILE A N 1
ATOM 1294 C CA . ILE A 1 166 ? -4.061 -0.678 -9.200 1.00 95.50 166 ILE A CA 1
ATOM 1295 C C . ILE A 1 166 ? -5.386 0.064 -9.174 1.00 95.50 166 ILE A C 1
ATOM 1297 O O . ILE A 1 166 ? -5.514 1.157 -9.726 1.00 95.50 166 ILE A O 1
ATOM 1301 N N . GLN A 1 167 ? -6.338 -0.488 -8.435 1.00 96.06 167 GLN A N 1
ATOM 1302 C CA . GLN A 1 167 ? -7.540 0.223 -8.036 1.00 96.06 167 GLN A CA 1
ATOM 1303 C C . GLN A 1 167 ? -7.436 0.557 -6.552 1.00 96.06 167 GLN A C 1
ATOM 1305 O O . GLN A 1 167 ? -7.153 -0.311 -5.719 1.00 96.06 167 GLN A O 1
ATOM 1310 N N . ALA A 1 168 ? -7.679 1.819 -6.203 1.00 96.69 168 ALA A N 1
ATOM 1311 C CA . ALA A 1 168 ? -7.655 2.275 -4.821 1.00 96.69 168 ALA A CA 1
ATOM 1312 C C . ALA A 1 168 ? -8.782 3.272 -4.531 1.00 96.69 168 ALA A C 1
ATOM 1314 O O . ALA A 1 168 ? -9.170 4.065 -5.387 1.00 96.69 168 ALA A O 1
ATOM 1315 N N . SER A 1 169 ? -9.283 3.253 -3.298 1.00 96.12 169 SER A N 1
ATOM 1316 C CA . SER A 1 169 ? -10.254 4.218 -2.781 1.00 96.12 169 SER A CA 1
ATOM 1317 C C . SER A 1 169 ? -9.549 5.241 -1.896 1.00 96.12 169 SER A C 1
ATOM 1319 O O . SER A 1 169 ? -8.802 4.866 -0.994 1.00 96.12 169 SER A O 1
ATOM 1321 N N . MET A 1 170 ? -9.802 6.532 -2.103 1.00 95.25 170 MET A N 1
ATOM 1322 C CA . MET A 1 170 ? -9.284 7.582 -1.224 1.00 95.25 170 MET A CA 1
ATOM 1323 C C . MET A 1 170 ? -10.299 7.893 -0.122 1.00 95.25 170 MET A C 1
ATOM 1325 O O . MET A 1 170 ? -11.425 8.286 -0.416 1.00 95.25 170 MET A O 1
ATOM 1329 N N . LEU A 1 171 ? -9.912 7.715 1.143 1.00 93.12 171 LEU A N 1
ATOM 1330 C CA . LEU A 1 171 ? -10.807 7.871 2.295 1.00 93.12 171 LEU A CA 1
ATOM 1331 C C . LEU A 1 171 ? -10.173 8.735 3.385 1.00 93.12 171 LEU A C 1
ATOM 1333 O O . LEU A 1 171 ? -9.009 8.536 3.729 1.00 93.12 171 LEU A O 1
ATOM 1337 N N . SER A 1 172 ? -10.957 9.650 3.963 1.00 92.00 172 SER A N 1
ATOM 1338 C CA . SER A 1 172 ? -10.590 10.401 5.170 1.00 92.00 172 SER A CA 1
ATOM 1339 C C . SER A 1 172 ? -11.079 9.662 6.410 1.00 92.00 172 SER A C 1
ATOM 1341 O O . SER A 1 172 ? -12.269 9.390 6.554 1.00 92.00 172 SER A O 1
ATOM 1343 N N . LEU A 1 173 ? -10.152 9.321 7.302 1.00 89.69 173 LEU A N 1
ATOM 1344 C CA . LEU A 1 173 ? -10.411 8.535 8.502 1.00 89.69 173 LEU A CA 1
ATOM 1345 C C . LEU A 1 173 ? -10.062 9.348 9.755 1.00 89.69 173 LEU A C 1
ATOM 1347 O O . LEU A 1 173 ? -8.974 9.933 9.804 1.00 89.69 173 LEU A O 1
ATOM 1351 N N . PRO A 1 174 ? -10.918 9.363 10.790 1.00 89.44 174 PRO A N 1
ATOM 1352 C CA . PRO A 1 174 ? -10.585 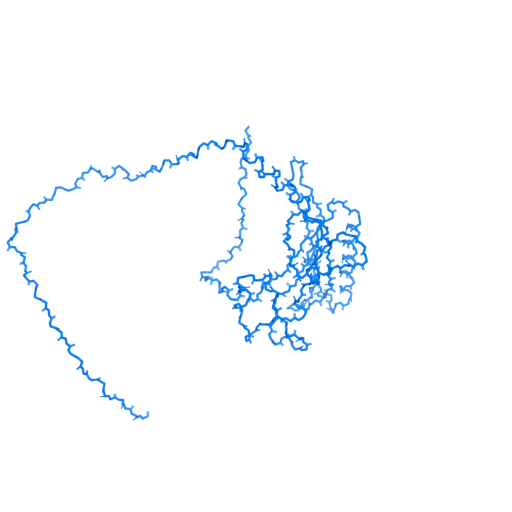9.995 12.060 1.00 89.44 174 PRO A CA 1
ATOM 1353 C C . PRO A 1 174 ? -9.474 9.216 12.784 1.00 89.44 174 PRO A C 1
ATOM 1355 O O . PRO A 1 174 ? -9.489 7.989 12.870 1.00 89.44 174 PRO A O 1
ATOM 1358 N N . SER A 1 175 ? -8.507 9.939 13.343 1.00 85.25 175 SER A N 1
ATOM 1359 C CA . SER A 1 175 ? -7.359 9.418 14.085 1.00 85.25 175 SER A CA 1
ATOM 1360 C C . SER A 1 175 ? -7.023 10.341 15.257 1.00 85.25 175 SER A C 1
ATOM 1362 O O . SER A 1 175 ? -6.5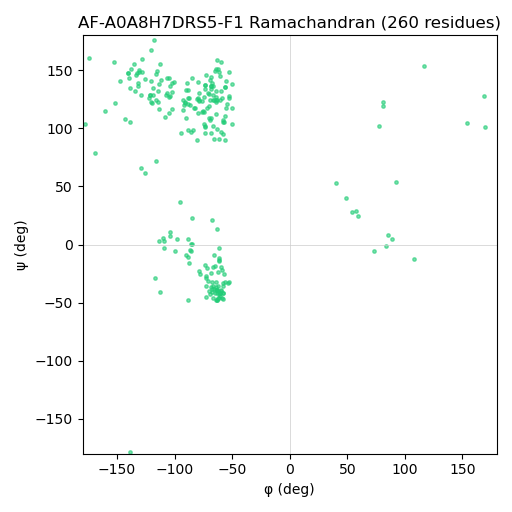25 11.448 15.059 1.00 85.25 175 SER A O 1
ATOM 1364 N N . LYS A 1 176 ? -7.311 9.898 16.491 1.00 85.38 176 LYS A N 1
ATOM 1365 C CA . LYS A 1 176 ? -6.975 10.588 17.759 1.00 85.38 176 LYS A CA 1
ATOM 1366 C C . LYS A 1 176 ? -7.160 12.120 17.712 1.00 85.38 176 LYS A C 1
ATOM 1368 O O . LYS A 1 176 ? -6.245 12.875 18.017 1.00 85.38 176 LYS A O 1
ATOM 1373 N N . GLY A 1 177 ? -8.343 12.580 17.300 1.00 83.94 177 GLY A N 1
ATOM 1374 C CA . GLY A 1 177 ? -8.681 14.011 17.240 1.00 83.94 177 GLY A CA 1
ATOM 1375 C C . GLY A 1 177 ? -8.216 14.749 15.979 1.00 83.94 177 GLY A C 1
ATOM 1376 O O . GLY A 1 177 ? -8.522 15.928 15.833 1.00 83.94 177 GLY A O 1
ATOM 1377 N N . THR A 1 178 ? -7.537 14.062 15.064 1.00 90.50 178 THR A N 1
ATOM 1378 C CA . THR A 1 178 ? -7.177 14.530 13.717 1.00 90.50 178 THR A CA 1
ATOM 1379 C C . THR A 1 178 ? -7.828 13.645 12.658 1.00 90.50 178 THR A C 1
ATOM 1381 O O . THR A 1 178 ? -8.475 12.656 12.995 1.00 90.50 178 THR A O 1
ATOM 1384 N N . TYR A 1 179 ? -7.673 13.985 11.384 1.00 92.00 179 TYR A N 1
ATOM 1385 C CA . TYR A 1 179 ? -8.100 13.155 10.262 1.00 92.00 179 TYR A CA 1
ATOM 1386 C C . TYR A 1 179 ? -6.901 12.819 9.380 1.00 92.00 179 TYR A C 1
ATOM 1388 O O . TYR A 1 179 ? -6.027 13.653 9.148 1.00 92.00 179 TYR A O 1
ATOM 1396 N N . THR A 1 180 ? -6.861 11.590 8.882 1.00 92.25 180 THR A N 1
ATOM 1397 C CA . THR A 1 180 ? -5.836 11.097 7.956 1.00 92.25 180 THR A CA 1
ATOM 1398 C C . THR A 1 180 ? -6.511 10.625 6.684 1.00 92.25 180 THR A C 1
ATOM 1400 O O . THR A 1 180 ? -7.419 9.798 6.760 1.00 92.25 180 THR A O 1
ATOM 1403 N N . VAL A 1 181 ? -6.048 11.088 5.526 1.00 93.69 181 VAL A N 1
ATOM 1404 C CA . VAL A 1 181 ? -6.487 10.542 4.237 1.00 93.69 181 VAL A CA 1
ATOM 1405 C C . VAL A 1 181 ? -5.587 9.373 3.858 1.00 93.69 181 VAL A C 1
ATOM 1407 O O . VAL A 1 181 ? -4.363 9.480 3.946 1.00 93.69 181 VAL A O 1
ATOM 1410 N N . LYS A 1 182 ? -6.188 8.261 3.439 1.00 94.19 182 LYS A N 1
ATOM 1411 C CA . LYS A 1 182 ? -5.490 7.039 3.025 1.00 94.19 182 LYS A CA 1
ATOM 1412 C C . LYS A 1 182 ? -5.970 6.583 1.655 1.00 94.19 182 LYS A C 1
ATOM 1414 O O . LYS A 1 182 ? -7.141 6.753 1.325 1.00 94.19 182 LYS A O 1
ATOM 1419 N N . LEU A 1 183 ? -5.067 5.966 0.895 1.00 96.50 183 LEU A N 1
ATOM 1420 C CA . LEU A 1 183 ? -5.411 5.157 -0.271 1.00 96.50 183 LEU A CA 1
ATOM 1421 C C . LEU A 1 183 ? -5.610 3.710 0.184 1.00 96.50 183 LEU A C 1
ATOM 1423 O O . LEU A 1 183 ? -4.651 3.037 0.568 1.00 96.50 183 LEU A O 1
ATOM 1427 N N . ILE A 1 184 ? -6.858 3.252 0.176 1.00 96.56 184 ILE A N 1
ATOM 1428 C CA . ILE A 1 184 ? -7.223 1.868 0.470 1.00 96.56 184 ILE A CA 1
ATOM 1429 C C . ILE A 1 184 ? -7.122 1.061 -0.813 1.00 96.56 184 ILE A C 1
ATOM 1431 O O . ILE A 1 184 ? -7.780 1.378 -1.800 1.00 96.56 184 ILE A O 1
ATOM 1435 N N . LEU A 1 185 ? -6.268 0.044 -0.800 1.00 97.56 185 LEU A N 1
ATOM 1436 C CA . LEU A 1 185 ? -6.060 -0.841 -1.939 1.00 97.56 185 LEU A CA 1
ATOM 1437 C C . LEU A 1 185 ? -7.298 -1.725 -2.147 1.00 97.56 185 LEU A C 1
ATOM 1439 O O . LEU A 1 185 ? -7.751 -2.343 -1.190 1.00 97.56 185 LEU A O 1
ATOM 1443 N N . ARG A 1 186 ? -7.824 -1.777 -3.376 1.00 96.12 186 ARG A N 1
ATOM 1444 C CA . ARG A 1 186 ? -8.993 -2.592 -3.755 1.00 96.12 186 ARG A CA 1
ATOM 1445 C C . ARG A 1 186 ? -8.630 -3.713 -4.716 1.00 96.12 186 ARG A C 1
ATOM 1447 O O . ARG A 1 186 ? -9.107 -4.829 -4.554 1.00 96.12 186 ARG A O 1
ATOM 1454 N N . SER A 1 187 ? -7.760 -3.444 -5.684 1.00 94.19 187 SER A N 1
ATOM 1455 C CA . SER A 1 187 ? -7.249 -4.488 -6.568 1.00 94.19 187 SER A CA 1
ATOM 1456 C C . SER A 1 187 ? -5.863 -4.177 -7.114 1.00 94.19 187 SER A C 1
ATOM 1458 O O . SER A 1 187 ? -5.436 -3.018 -7.155 1.00 94.19 187 SER A O 1
ATOM 1460 N N . ILE A 1 188 ? -5.162 -5.236 -7.516 1.00 93.81 188 ILE A N 1
ATOM 1461 C CA . ILE A 1 188 ? -3.906 -5.191 -8.255 1.00 93.81 188 ILE A CA 1
ATOM 1462 C C . ILE A 1 188 ? -4.030 -6.107 -9.469 1.00 93.81 188 ILE A C 1
ATOM 1464 O O . ILE A 1 188 ? -4.363 -7.285 -9.336 1.00 93.81 188 ILE A O 1
ATOM 1468 N N . VAL A 1 189 ? -3.700 -5.575 -10.639 1.00 92.69 189 VAL A N 1
ATOM 1469 C CA . VAL A 1 189 ? -3.594 -6.320 -11.889 1.00 92.69 189 VAL A CA 1
ATOM 1470 C C . VAL A 1 189 ? -2.137 -6.302 -12.330 1.00 92.69 189 VAL A C 1
ATOM 1472 O O . VAL A 1 189 ? -1.556 -5.234 -12.521 1.00 92.69 189 VAL A O 1
ATOM 1475 N N . LEU A 1 190 ? -1.534 -7.475 -12.502 1.00 92.69 190 LEU A N 1
ATOM 1476 C CA . LEU A 1 190 ? -0.239 -7.602 -13.165 1.00 92.69 190 LEU A CA 1
ATOM 1477 C C . LEU A 1 190 ? -0.442 -7.448 -14.676 1.00 92.69 190 LEU A C 1
ATOM 1479 O O . LEU A 1 190 ? -1.081 -8.304 -15.288 1.00 92.69 190 LEU A O 1
ATOM 1483 N N . LEU A 1 191 ? 0.096 -6.372 -15.255 1.00 91.12 191 LEU A N 1
ATOM 1484 C CA . LEU A 1 191 ? 0.034 -6.101 -16.694 1.00 91.12 191 LEU A CA 1
ATOM 1485 C C . LEU A 1 191 ? 1.212 -6.758 -17.420 1.00 91.12 191 LEU A C 1
ATOM 1487 O O . LEU A 1 191 ? 1.024 -7.441 -18.422 1.00 91.12 191 LEU A O 1
ATOM 1491 N N . ASP A 1 192 ? 2.429 -6.580 -16.895 1.00 90.06 192 ASP A N 1
ATOM 1492 C CA . ASP A 1 192 ? 3.645 -7.160 -17.467 1.00 90.06 192 ASP A CA 1
ATOM 1493 C C . ASP A 1 192 ? 4.710 -7.411 -16.386 1.00 90.06 192 ASP A C 1
ATOM 1495 O O . ASP A 1 192 ? 5.143 -6.494 -15.686 1.00 90.06 192 ASP A O 1
ATOM 1499 N N . GLY A 1 193 ? 5.146 -8.667 -16.259 1.00 88.38 193 GLY A N 1
ATOM 1500 C CA . GLY A 1 193 ? 6.261 -9.090 -15.399 1.00 88.38 193 GLY A CA 1
ATOM 1501 C C . GLY A 1 193 ? 7.479 -9.605 -16.179 1.00 88.38 193 GLY A C 1
ATOM 1502 O O . GLY A 1 193 ? 8.455 -10.076 -15.587 1.00 88.38 193 GLY A O 1
ATOM 1503 N N . HIS A 1 194 ? 7.445 -9.556 -17.514 1.00 88.75 194 HIS A N 1
ATOM 1504 C CA . HIS A 1 194 ? 8.494 -10.107 -18.368 1.00 88.75 194 HIS A CA 1
ATOM 1505 C C . HIS A 1 194 ? 9.815 -9.349 -18.201 1.00 88.75 194 HIS A C 1
ATOM 1507 O O . HIS A 1 194 ? 10.877 -9.968 -18.148 1.00 88.75 194 HIS A O 1
ATOM 1513 N N . LEU A 1 195 ? 9.760 -8.022 -18.040 1.00 87.69 195 LEU A N 1
ATOM 1514 C CA . LEU A 1 195 ? 10.945 -7.187 -17.810 1.00 87.69 195 LEU A CA 1
ATOM 1515 C C . LEU A 1 195 ? 11.704 -7.608 -16.546 1.00 87.69 195 LEU A C 1
ATOM 1517 O O . LEU A 1 195 ? 12.923 -7.796 -16.579 1.00 87.69 195 LEU A O 1
ATOM 1521 N N . THR A 1 196 ? 10.986 -7.826 -15.445 1.00 88.50 196 THR A N 1
ATOM 1522 C CA . THR A 1 196 ? 11.585 -8.262 -14.180 1.00 88.50 196 THR A CA 1
ATOM 1523 C C . THR A 1 196 ? 12.137 -9.679 -14.273 1.00 88.50 196 THR A C 1
ATOM 1525 O O . THR A 1 196 ? 13.220 -9.959 -13.745 1.00 88.50 196 THR A O 1
ATOM 1528 N N . SER A 1 197 ? 11.434 -10.569 -14.976 1.00 88.12 197 SER A N 1
ATOM 1529 C CA . SER A 1 197 ? 11.882 -11.943 -15.225 1.00 88.12 197 SER A CA 1
ATOM 1530 C C . SER A 1 197 ? 13.174 -11.981 -16.050 1.00 88.12 197 SER A C 1
ATOM 1532 O O . SER A 1 197 ? 14.154 -12.619 -15.651 1.00 88.12 197 SER A O 1
ATOM 1534 N N . ALA A 1 198 ? 13.229 -11.219 -17.145 1.00 88.38 198 ALA A N 1
ATOM 1535 C CA . ALA A 1 198 ? 14.405 -11.105 -18.000 1.00 88.38 198 ALA A CA 1
ATOM 1536 C C . ALA A 1 198 ? 15.597 -10.505 -17.242 1.00 88.38 198 ALA A C 1
ATOM 1538 O O . ALA A 1 198 ? 16.695 -11.059 -17.279 1.00 88.38 198 ALA A O 1
ATOM 1539 N N . ALA A 1 199 ? 15.382 -9.423 -16.485 1.00 86.44 199 ALA A N 1
ATOM 1540 C CA . ALA A 1 199 ? 16.428 -8.800 -15.678 1.00 86.44 199 ALA A CA 1
ATOM 1541 C C . ALA A 1 199 ? 16.958 -9.741 -14.586 1.00 86.44 199 ALA A C 1
ATOM 1543 O O . ALA A 1 199 ? 18.158 -9.781 -14.318 1.00 86.44 199 ALA A O 1
ATOM 1544 N N . THR A 1 200 ? 16.078 -10.517 -13.953 1.00 88.12 200 THR A N 1
ATOM 1545 C CA . THR A 1 200 ? 16.474 -11.508 -12.945 1.00 88.12 200 THR A CA 1
ATOM 1546 C C . THR A 1 200 ? 17.280 -12.633 -13.574 1.00 88.12 200 THR A C 1
ATOM 1548 O O . THR A 1 200 ? 18.364 -12.928 -13.084 1.00 88.12 200 THR A O 1
ATOM 1551 N N . THR A 1 201 ? 16.826 -13.168 -14.707 1.00 89.44 201 THR A N 1
ATOM 1552 C CA . THR A 1 201 ? 17.548 -14.195 -15.470 1.00 89.44 201 THR A CA 1
ATOM 1553 C C . THR A 1 201 ? 18.933 -13.705 -15.889 1.00 89.44 201 THR A C 1
ATOM 1555 O O . THR A 1 201 ? 19.923 -14.388 -15.651 1.00 89.44 201 THR A O 1
ATOM 1558 N N . ALA A 1 202 ? 19.032 -12.489 -16.433 1.00 87.81 202 ALA A N 1
ATOM 1559 C CA . ALA A 1 202 ? 20.306 -11.893 -16.825 1.00 87.81 202 ALA A CA 1
ATOM 1560 C C . ALA A 1 202 ? 21.266 -11.728 -15.635 1.00 87.81 202 ALA A C 1
ATOM 1562 O O . ALA A 1 202 ? 22.449 -12.032 -15.759 1.00 87.81 202 ALA A O 1
ATOM 1563 N N . ARG A 1 203 ? 20.769 -11.295 -14.466 1.00 86.19 203 ARG A N 1
ATOM 1564 C CA . ARG A 1 203 ? 21.578 -11.198 -13.238 1.00 86.19 203 ARG A CA 1
ATOM 1565 C C . ARG A 1 203 ? 22.054 -12.561 -12.749 1.00 86.19 203 ARG A C 1
ATOM 1567 O O . ARG A 1 203 ? 23.204 -12.670 -12.341 1.00 86.19 203 ARG A O 1
ATOM 1574 N N . THR A 1 204 ? 21.194 -13.576 -12.791 1.00 87.94 204 THR A N 1
ATOM 1575 C CA . THR A 1 204 ? 21.555 -14.944 -12.402 1.00 87.94 204 THR A CA 1
ATOM 1576 C C . THR A 1 204 ? 22.630 -15.506 -13.331 1.00 87.94 204 THR A C 1
ATOM 1578 O O . THR A 1 204 ? 23.655 -15.964 -12.845 1.00 87.94 204 THR A O 1
ATOM 1581 N N . LEU A 1 205 ? 22.462 -15.370 -14.650 1.00 88.19 205 LEU A N 1
ATOM 1582 C CA . LEU A 1 205 ? 23.453 -15.816 -15.636 1.00 88.19 205 LEU A CA 1
ATOM 1583 C C . LEU A 1 205 ? 24.781 -15.048 -15.533 1.00 88.19 205 LEU A C 1
ATOM 1585 O O . LEU A 1 205 ? 25.844 -15.627 -15.725 1.00 88.19 205 LEU A O 1
ATOM 1589 N N . ALA A 1 206 ? 24.745 -13.749 -15.223 1.00 80.44 206 ALA A N 1
ATOM 1590 C CA . ALA A 1 206 ? 25.955 -12.948 -15.038 1.00 80.44 206 ALA A CA 1
ATOM 1591 C C . ALA A 1 206 ? 26.698 -13.273 -13.729 1.00 80.44 206 ALA A C 1
ATOM 1593 O O . ALA A 1 206 ? 27.916 -13.105 -13.666 1.00 80.44 206 ALA A O 1
ATOM 1594 N N . ALA A 1 207 ? 25.988 -13.723 -12.689 1.00 68.75 207 ALA A N 1
ATOM 1595 C CA . ALA A 1 207 ? 26.586 -14.103 -11.412 1.00 68.75 207 ALA A CA 1
ATOM 1596 C C . ALA A 1 207 ? 27.457 -15.365 -11.530 1.00 68.75 207 ALA A C 1
ATOM 1598 O O . ALA A 1 207 ? 28.491 -15.434 -10.868 1.00 68.75 207 ALA A O 1
ATOM 1599 N N . ASP A 1 208 ? 27.105 -16.297 -12.422 1.00 58.62 208 ASP A N 1
ATOM 1600 C CA . ASP A 1 208 ? 27.902 -17.502 -12.699 1.00 58.62 208 ASP A CA 1
ATOM 1601 C C . ASP A 1 208 ? 29.256 -17.185 -13.369 1.00 58.62 208 ASP A C 1
ATOM 1603 O O . ASP A 1 208 ? 30.198 -17.973 -13.291 1.00 58.62 208 ASP A O 1
ATOM 1607 N N . THR A 1 209 ? 29.397 -16.002 -13.976 1.00 56.94 209 THR A N 1
ATOM 1608 C CA . THR A 1 209 ? 30.645 -15.537 -14.610 1.00 56.94 209 THR A CA 1
ATOM 1609 C C . THR A 1 209 ? 31.571 -14.799 -13.634 1.00 56.94 209 THR A C 1
ATOM 1611 O O . THR A 1 209 ? 32.735 -14.539 -13.952 1.00 56.94 209 THR A O 1
ATOM 1614 N N . ILE A 1 210 ? 31.098 -14.455 -12.430 1.00 51.75 210 ILE A N 1
ATOM 1615 C CA . ILE A 1 210 ? 31.942 -13.859 -11.391 1.00 51.75 210 ILE A CA 1
ATOM 1616 C C . ILE A 1 210 ? 32.649 -15.002 -10.662 1.00 51.75 210 ILE A C 1
ATOM 1618 O O . ILE A 1 210 ? 32.101 -15.605 -9.742 1.00 51.75 210 ILE A O 1
ATOM 1622 N N . ILE A 1 211 ? 33.901 -15.272 -11.043 1.00 53.62 211 ILE A N 1
ATOM 1623 C CA . ILE A 1 211 ? 34.828 -16.064 -10.226 1.00 53.62 211 ILE A CA 1
ATOM 1624 C C . ILE A 1 211 ? 35.018 -15.295 -8.915 1.00 53.62 211 ILE A C 1
ATOM 1626 O O . ILE A 1 211 ? 35.863 -14.405 -8.807 1.00 53.62 211 ILE A O 1
ATOM 1630 N N . LEU A 1 212 ? 34.185 -15.591 -7.918 1.00 57.62 212 LEU A N 1
ATOM 1631 C CA . LEU A 1 212 ? 34.400 -15.107 -6.566 1.00 57.62 212 LEU A CA 1
ATOM 1632 C C . LEU A 1 212 ? 35.776 -15.630 -6.128 1.00 57.62 212 LEU A C 1
ATOM 1634 O O . LEU A 1 212 ? 36.013 -16.839 -6.219 1.00 57.62 212 LEU A O 1
ATOM 1638 N N . PRO A 1 213 ? 36.705 -14.768 -5.671 1.00 57.50 213 PRO A N 1
ATOM 1639 C CA . PRO A 1 213 ? 37.917 -15.266 -5.046 1.00 57.50 213 PRO A CA 1
ATOM 1640 C C . PRO A 1 213 ? 37.502 -16.194 -3.899 1.00 57.50 213 PRO A C 1
ATOM 1642 O O . PRO A 1 213 ? 36.512 -15.897 -3.216 1.00 57.50 213 PRO A O 1
ATOM 1645 N N . PRO A 1 214 ? 38.218 -17.316 -3.691 1.00 61.91 214 PRO A N 1
ATOM 1646 C CA . PRO A 1 214 ? 37.866 -18.276 -2.657 1.00 61.91 214 PRO A CA 1
ATOM 1647 C C . PRO A 1 214 ? 37.661 -17.528 -1.339 1.00 61.91 214 PRO A C 1
ATOM 1649 O O . PRO A 1 214 ? 38.426 -16.593 -1.057 1.00 61.91 214 PRO A O 1
ATOM 1652 N N . PRO A 1 215 ? 36.626 -17.882 -0.554 1.00 54.94 215 PRO A N 1
ATOM 1653 C CA . PRO A 1 215 ? 36.312 -17.176 0.677 1.00 54.94 215 PRO A CA 1
ATOM 1654 C C . PRO A 1 215 ? 37.593 -17.071 1.497 1.00 54.94 215 PRO A C 1
ATOM 1656 O O . PRO A 1 215 ? 38.189 -18.089 1.856 1.00 54.94 215 PRO A O 1
ATOM 1659 N N . ARG A 1 216 ? 38.060 -15.837 1.747 1.00 59.44 216 ARG A N 1
ATOM 1660 C CA . ARG A 1 216 ? 39.184 -15.613 2.657 1.00 59.44 216 ARG A CA 1
ATOM 1661 C C . ARG A 1 216 ? 38.758 -16.211 3.985 1.00 59.44 216 ARG A C 1
ATOM 1663 O O . ARG A 1 216 ? 37.920 -15.635 4.675 1.00 59.44 216 ARG A O 1
ATOM 1670 N N . GLN A 1 217 ? 39.320 -17.368 4.322 1.00 52.50 217 GLN A N 1
ATOM 1671 C CA . GLN A 1 217 ? 39.190 -17.921 5.654 1.00 52.50 217 GLN A CA 1
ATOM 1672 C C . GLN A 1 217 ? 39.747 -16.867 6.604 1.00 52.50 217 GLN A C 1
ATOM 1674 O O . GLN A 1 217 ? 40.953 -16.605 6.632 1.00 52.50 217 GLN A O 1
ATOM 1679 N N . LEU A 1 218 ? 38.855 -16.206 7.339 1.00 55.12 218 LEU A N 1
ATOM 1680 C CA . LEU A 1 218 ? 39.245 -15.412 8.487 1.00 55.12 218 LEU A CA 1
ATOM 1681 C C . LEU A 1 218 ? 39.841 -16.410 9.473 1.00 55.12 218 LEU A C 1
ATOM 1683 O O . LEU A 1 218 ? 39.112 -17.136 10.146 1.00 55.12 218 LEU A O 1
ATOM 1687 N N . LYS A 1 219 ? 41.176 -16.495 9.501 1.00 53.44 219 LYS A N 1
ATOM 1688 C CA . LYS A 1 219 ? 41.889 -17.203 10.557 1.00 53.44 219 LYS A CA 1
ATOM 1689 C C . LYS A 1 219 ? 41.458 -16.545 11.860 1.00 53.44 219 LYS A C 1
ATOM 1691 O O . LYS A 1 219 ? 41.864 -15.421 12.146 1.00 53.44 219 LYS A O 1
ATOM 1696 N N . TRP A 1 220 ? 40.609 -17.228 12.618 1.00 44.25 220 TRP A N 1
ATOM 1697 C CA . TRP A 1 220 ? 40.374 -16.895 14.011 1.00 44.25 220 TRP A CA 1
ATOM 1698 C C . TRP A 1 220 ? 41.718 -17.027 14.729 1.00 44.25 220 TRP A C 1
ATOM 1700 O O . TRP A 1 220 ? 42.146 -18.124 15.076 1.00 44.25 220 TRP A O 1
ATOM 1710 N N . GLN A 1 221 ? 42.424 -15.912 14.909 1.00 49.50 221 GLN A N 1
ATOM 1711 C CA . GLN A 1 221 ? 43.464 -15.837 15.922 1.00 49.50 221 GLN A CA 1
ATOM 1712 C C . GLN A 1 221 ? 42.738 -15.762 17.256 1.00 49.50 221 GLN A C 1
ATOM 1714 O O . GLN A 1 221 ? 42.192 -14.722 17.611 1.00 49.50 221 GLN A O 1
ATOM 1719 N N . ASN A 1 222 ? 42.677 -16.892 17.960 1.00 55.59 222 ASN A N 1
ATOM 1720 C CA . ASN A 1 222 ? 42.213 -16.918 19.335 1.00 55.59 222 ASN A CA 1
ATOM 1721 C C . ASN A 1 222 ? 43.202 -16.091 20.183 1.00 55.59 222 ASN A C 1
ATOM 1723 O O . ASN A 1 222 ? 44.351 -16.520 20.336 1.00 55.59 222 ASN A O 1
ATOM 1727 N N . PRO A 1 223 ? 42.802 -14.931 20.738 1.00 56.62 223 PRO A N 1
ATOM 1728 C CA . PRO A 1 223 ? 43.701 -14.073 21.510 1.00 56.62 223 PRO A CA 1
ATOM 1729 C C . PRO A 1 223 ? 44.176 -14.727 22.821 1.00 56.62 223 PRO A C 1
ATOM 1731 O O . PRO A 1 223 ? 45.097 -14.222 23.453 1.00 56.62 223 PRO A O 1
ATOM 1734 N N . TYR A 1 224 ? 43.606 -15.875 23.208 1.00 49.81 224 TYR A N 1
ATOM 1735 C CA . TYR A 1 224 ? 43.989 -16.637 24.400 1.00 49.81 224 TYR A CA 1
ATOM 1736 C C . TYR A 1 224 ? 44.937 -17.816 24.124 1.00 49.81 224 TYR A C 1
ATOM 1738 O O . TYR A 1 224 ? 45.296 -18.542 25.048 1.00 49.81 224 TYR A O 1
ATOM 1746 N N . SER A 1 225 ? 45.400 -18.001 22.880 1.00 55.62 225 SER A N 1
ATOM 1747 C CA . SER A 1 225 ? 46.316 -19.098 22.511 1.00 55.62 225 SER A CA 1
ATOM 1748 C C . SER A 1 225 ? 47.672 -19.064 23.239 1.00 55.62 225 SER A C 1
ATOM 1750 O O . SER A 1 225 ? 48.398 -20.053 23.194 1.00 55.62 225 SER A O 1
ATOM 1752 N N . GLY A 1 226 ? 48.029 -17.956 23.897 1.00 49.28 226 GLY A N 1
ATOM 1753 C CA . GLY A 1 226 ? 49.266 -17.822 24.673 1.00 49.28 226 GLY A CA 1
ATOM 1754 C C . GLY A 1 226 ? 49.183 -18.290 26.132 1.00 49.28 226 GLY A C 1
ATOM 1755 O O . GLY A 1 226 ? 50.202 -18.272 26.812 1.00 49.28 226 GLY A O 1
ATOM 1756 N N . TYR A 1 227 ? 48.008 -18.697 26.632 1.00 45.69 227 TYR A N 1
ATOM 1757 C CA . TYR A 1 227 ? 47.805 -18.982 28.064 1.00 45.69 227 TYR A CA 1
ATOM 1758 C C . TYR A 1 227 ? 47.747 -20.467 28.441 1.00 45.69 227 TYR A C 1
ATOM 1760 O O . TYR A 1 227 ? 47.495 -20.790 29.598 1.00 45.69 227 TYR A O 1
ATOM 1768 N N . VAL A 1 228 ? 48.019 -21.383 27.510 1.00 49.75 228 VAL A N 1
ATOM 1769 C CA . VAL A 1 228 ? 48.054 -22.824 27.811 1.00 49.75 228 VAL A CA 1
ATOM 1770 C C . VAL A 1 228 ? 49.458 -23.361 27.584 1.00 49.75 228 VAL A C 1
ATOM 1772 O O . VAL A 1 228 ? 49.729 -24.049 26.608 1.00 49.75 228 VAL A O 1
ATOM 1775 N N . SER A 1 229 ? 50.373 -22.994 28.477 1.00 52.22 229 SER A N 1
ATOM 1776 C CA . SER A 1 229 ? 51.621 -23.720 28.738 1.00 52.22 229 SER A CA 1
ATOM 1777 C C . SER A 1 229 ? 52.266 -23.151 29.995 1.00 52.22 229 SER A C 1
ATOM 1779 O O . SER A 1 229 ? 53.173 -22.334 29.899 1.00 52.22 229 SER A O 1
ATOM 1781 N N . GLN A 1 230 ? 51.756 -23.546 31.165 1.00 48.06 230 GLN A N 1
ATOM 1782 C CA . GLN A 1 230 ? 52.526 -23.860 32.380 1.00 48.06 230 GLN A CA 1
ATOM 1783 C C . GLN A 1 230 ? 51.577 -23.994 33.581 1.00 48.06 230 GLN A C 1
ATOM 1785 O O . GLN A 1 230 ? 50.833 -23.070 33.892 1.00 48.06 230 GLN A O 1
ATOM 1790 N N . ARG A 1 231 ? 51.705 -25.130 34.287 1.00 37.19 231 ARG A N 1
ATOM 1791 C CA . ARG A 1 231 ? 50.924 -25.624 35.446 1.00 37.19 231 ARG A CA 1
ATOM 1792 C C . ARG A 1 231 ? 49.600 -26.290 35.036 1.00 37.19 231 ARG A C 1
ATOM 1794 O O . ARG A 1 231 ? 48.791 -25.685 34.360 1.00 37.19 231 ARG A O 1
ATOM 1801 N N . ALA A 1 232 ? 49.331 -27.546 35.377 1.00 38.38 232 ALA A N 1
ATOM 1802 C CA . ALA A 1 232 ? 49.668 -28.223 36.622 1.00 38.38 232 ALA A CA 1
ATOM 1803 C C . ALA A 1 232 ? 50.165 -29.662 36.401 1.00 38.38 232 ALA A C 1
ATOM 1805 O O . ALA A 1 232 ? 49.574 -30.436 35.655 1.00 38.38 232 ALA A O 1
ATOM 1806 N N . GLN A 1 233 ? 51.248 -30.002 37.102 1.00 41.75 233 GLN A N 1
ATOM 1807 C CA . GLN A 1 233 ? 51.533 -31.368 37.523 1.00 41.75 233 GLN A CA 1
ATOM 1808 C C . GLN A 1 233 ? 50.458 -31.761 38.541 1.00 41.75 233 GLN A C 1
ATOM 1810 O O . GLN A 1 233 ? 50.259 -31.054 39.529 1.00 41.75 233 GLN A O 1
ATOM 1815 N N . THR A 1 234 ? 49.759 -32.860 38.291 1.00 39.56 234 THR A N 1
ATOM 1816 C CA . THR A 1 234 ? 48.834 -33.465 39.250 1.00 39.56 234 THR A CA 1
ATOM 1817 C C . THR A 1 234 ? 49.648 -34.272 40.268 1.00 39.56 234 THR A C 1
ATOM 1819 O O . THR A 1 234 ? 50.442 -35.115 39.846 1.00 39.56 234 THR A O 1
ATOM 1822 N N . PRO A 1 235 ? 49.497 -34.055 41.586 1.00 38.62 235 PRO A N 1
ATOM 1823 C CA . PRO A 1 235 ? 50.031 -34.973 42.586 1.00 38.62 235 PRO A CA 1
ATOM 1824 C C . PRO A 1 235 ? 49.247 -36.290 42.532 1.00 38.62 235 PRO A C 1
ATOM 1826 O O . PRO A 1 235 ? 48.017 -36.271 42.481 1.00 38.62 235 PRO A O 1
ATOM 1829 N N . GLN A 1 236 ? 49.946 -37.427 42.547 1.00 39.41 236 GLN A N 1
ATOM 1830 C CA . GLN A 1 236 ? 49.323 -38.735 42.759 1.00 39.41 236 GLN A CA 1
ATOM 1831 C C . GLN A 1 236 ? 48.707 -38.781 44.164 1.00 39.41 236 GLN A C 1
ATOM 1833 O O . GLN A 1 236 ? 49.407 -38.567 45.153 1.00 39.41 236 GLN A O 1
ATOM 1838 N N . ILE A 1 237 ? 47.405 -39.053 44.240 1.00 41.62 237 ILE A N 1
ATOM 1839 C CA . ILE A 1 237 ? 46.694 -39.360 45.484 1.00 41.62 237 ILE A CA 1
ATOM 1840 C C . ILE A 1 237 ? 46.449 -40.873 45.478 1.00 41.62 237 ILE A C 1
ATOM 1842 O O . ILE A 1 237 ? 45.960 -41.413 44.487 1.00 41.62 237 ILE A O 1
ATOM 1846 N N . ASN A 1 238 ? 46.861 -41.543 46.555 1.00 43.00 238 ASN A N 1
ATOM 1847 C CA . ASN A 1 238 ? 46.803 -42.995 46.721 1.00 43.00 238 ASN A CA 1
ATOM 1848 C C . ASN A 1 238 ? 45.356 -43.505 46.866 1.00 43.00 238 ASN A C 1
ATOM 1850 O O . ASN A 1 238 ? 44.540 -42.903 47.557 1.00 43.00 238 ASN A O 1
ATOM 1854 N N . GLU A 1 239 ? 45.089 -44.664 46.266 1.00 45.72 239 GLU A N 1
ATOM 1855 C CA . GLU A 1 239 ? 43.801 -45.371 46.120 1.00 45.72 239 GLU A CA 1
ATOM 1856 C C . GLU A 1 239 ? 43.163 -45.933 47.416 1.00 45.72 239 GLU A C 1
ATOM 1858 O O . GLU A 1 239 ? 42.329 -46.830 47.352 1.00 45.72 239 GLU A O 1
ATOM 1863 N N . ALA A 1 240 ? 43.515 -45.434 48.606 1.00 47.25 240 ALA A N 1
ATOM 1864 C CA . ALA A 1 240 ? 43.066 -46.031 49.874 1.00 47.25 240 ALA A CA 1
ATOM 1865 C C . ALA A 1 240 ? 41.866 -45.340 50.558 1.00 47.25 240 ALA A C 1
ATOM 1867 O O . ALA A 1 240 ? 41.359 -45.887 51.531 1.00 47.25 240 ALA A O 1
ATOM 1868 N N . ASP A 1 241 ? 41.371 -44.205 50.052 1.00 49.66 241 ASP A N 1
ATOM 1869 C CA . ASP A 1 241 ? 40.283 -43.435 50.687 1.00 49.66 241 ASP A CA 1
ATOM 1870 C C . ASP A 1 241 ? 39.103 -43.179 49.730 1.00 49.66 241 ASP A C 1
ATOM 1872 O O . ASP A 1 241 ? 38.757 -42.039 49.417 1.00 49.66 241 ASP A O 1
ATOM 1876 N N . VAL A 1 242 ? 38.459 -44.249 49.250 1.00 48.88 242 VAL A N 1
ATOM 1877 C CA . VAL A 1 242 ? 37.168 -44.150 48.544 1.00 48.88 242 VAL A CA 1
ATOM 1878 C C . VAL A 1 242 ? 36.055 -44.709 49.440 1.00 48.88 242 VAL A C 1
ATOM 1880 O O . VAL A 1 242 ? 35.995 -45.923 49.642 1.00 48.88 242 VAL A O 1
ATOM 1883 N N . PRO A 1 243 ? 35.147 -43.869 49.971 1.00 43.06 243 PRO A N 1
ATOM 1884 C CA . PRO A 1 243 ? 33.948 -44.341 50.655 1.00 43.06 243 PRO A CA 1
ATOM 1885 C C . PRO A 1 243 ? 33.008 -45.042 49.663 1.00 43.06 243 PRO A C 1
ATOM 1887 O O . PRO A 1 243 ? 32.670 -44.484 48.617 1.00 43.06 243 PRO A O 1
ATOM 1890 N N . GLN A 1 244 ? 32.577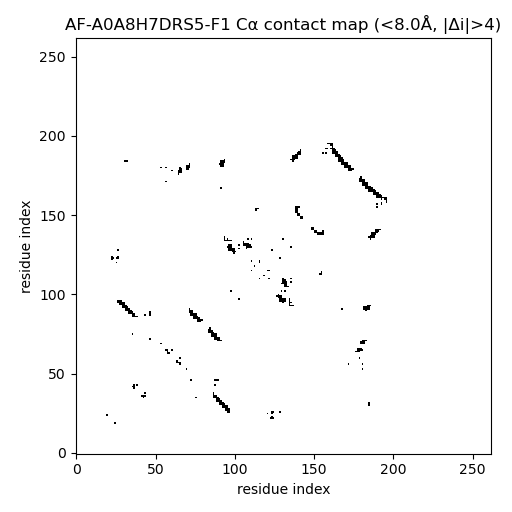 -46.262 49.992 1.00 40.94 244 GLN A N 1
ATOM 1891 C CA . GLN A 1 244 ? 31.571 -47.000 49.227 1.00 40.94 244 GLN A CA 1
ATOM 1892 C C . GLN A 1 244 ? 30.208 -46.299 49.302 1.00 40.94 244 GLN A C 1
ATOM 1894 O O . GLN A 1 244 ? 29.671 -46.077 50.385 1.00 40.94 244 GLN A O 1
ATOM 1899 N N . TYR A 1 245 ? 29.639 -45.993 48.139 1.00 45.22 245 TYR A N 1
ATOM 1900 C CA . TYR A 1 245 ? 28.275 -45.493 47.998 1.00 45.22 245 TYR A CA 1
ATOM 1901 C C . TYR A 1 245 ? 27.303 -46.684 48.006 1.00 45.22 245 TYR A C 1
ATOM 1903 O O . TYR A 1 245 ? 27.383 -47.546 47.128 1.00 45.22 245 TYR A O 1
ATOM 1911 N N . GLN A 1 246 ? 26.413 -46.751 48.998 1.00 41.12 246 GLN A N 1
ATOM 1912 C CA . GLN A 1 246 ? 25.260 -47.656 48.991 1.00 41.12 246 GLN A CA 1
ATOM 1913 C C . GLN A 1 246 ? 24.067 -46.937 48.340 1.00 41.12 246 GLN A C 1
ATOM 1915 O O . GLN A 1 246 ? 23.825 -45.777 48.673 1.00 41.12 246 GLN A O 1
ATOM 1920 N N . PRO A 1 247 ? 23.336 -47.571 47.410 1.00 44.38 247 PRO A N 1
ATOM 1921 C CA . PRO A 1 247 ? 22.120 -46.990 46.858 1.00 44.38 247 PRO A CA 1
ATOM 1922 C C . PRO A 1 247 ? 20.976 -47.119 47.874 1.00 44.38 247 PRO A C 1
ATOM 1924 O O . PRO A 1 247 ? 20.677 -48.224 48.322 1.00 44.38 247 PRO A O 1
ATOM 1927 N N . GLU A 1 248 ? 20.366 -45.990 48.243 1.00 47.84 248 GLU A N 1
ATOM 1928 C CA . GLU A 1 248 ? 19.159 -45.954 49.077 1.00 47.84 248 GLU A CA 1
ATOM 1929 C C . GLU A 1 248 ? 17.918 -46.424 48.299 1.00 47.84 248 GLU A C 1
ATOM 1931 O O . GLU A 1 248 ? 17.800 -46.231 47.087 1.00 47.84 248 GLU A O 1
ATOM 1936 N N . GLU A 1 249 ? 17.041 -47.084 49.054 1.00 45.72 249 GLU A N 1
ATOM 1937 C CA . GLU A 1 249 ? 15.872 -47.872 48.669 1.00 45.72 249 GLU A CA 1
ATOM 1938 C C . GLU A 1 249 ? 14.746 -47.087 47.977 1.00 45.72 249 GLU A C 1
ATOM 1940 O O . GLU A 1 249 ? 14.503 -45.906 48.230 1.00 45.72 249 GLU A O 1
ATOM 1945 N N . GLU A 1 250 ? 14.018 -47.816 47.126 1.00 46.94 250 GLU A N 1
ATOM 1946 C CA . GLU A 1 250 ? 12.694 -47.478 46.603 1.00 46.94 250 GLU A CA 1
ATOM 1947 C C . GLU A 1 250 ? 11.720 -47.159 47.748 1.00 46.94 250 GLU A C 1
ATOM 1949 O O . GLU A 1 250 ? 11.513 -47.979 48.641 1.00 46.94 250 GLU A O 1
ATOM 1954 N N . LEU A 1 251 ? 11.073 -45.991 47.696 1.00 44.34 251 LEU A N 1
ATOM 1955 C CA . LEU A 1 251 ? 9.895 -45.702 48.512 1.00 44.34 251 LEU A CA 1
ATOM 1956 C C . LEU A 1 251 ? 8.634 -45.830 47.659 1.00 44.34 251 LEU A C 1
ATOM 1958 O O . LEU A 1 251 ? 8.443 -45.112 46.675 1.00 44.34 251 LEU A O 1
ATOM 1962 N N . GLU A 1 252 ? 7.820 -46.796 48.077 1.00 43.34 252 GLU A N 1
ATOM 1963 C CA . GLU A 1 252 ? 6.521 -47.189 47.550 1.00 43.34 252 GLU A CA 1
ATOM 1964 C C . GLU A 1 252 ? 5.462 -46.076 47.577 1.00 43.34 252 GLU A C 1
ATOM 1966 O O . GLU A 1 252 ? 5.481 -45.141 48.378 1.00 43.34 252 GLU A O 1
ATOM 1971 N N . GLU A 1 253 ? 4.484 -46.265 46.692 1.00 48.84 253 GLU A N 1
ATOM 1972 C CA . GLU A 1 253 ? 3.179 -45.617 46.654 1.00 48.84 253 GLU A CA 1
ATOM 1973 C C . GLU A 1 253 ? 2.422 -45.720 47.992 1.00 48.84 253 GLU A C 1
ATOM 1975 O O . GLU A 1 253 ? 2.172 -46.813 48.493 1.00 48.84 253 GLU A O 1
ATOM 1980 N N . SER A 1 254 ? 1.944 -44.599 48.533 1.00 45.81 254 SER A N 1
ATOM 1981 C CA . SER A 1 254 ? 0.654 -44.506 49.245 1.00 45.81 254 SER A CA 1
ATOM 1982 C C . SER A 1 254 ? 0.335 -43.052 49.617 1.00 45.81 254 SER A C 1
ATOM 1984 O O . SER A 1 254 ? 1.211 -42.198 49.632 1.00 45.81 254 SER A O 1
ATOM 1986 N N . ASP A 1 255 ? -0.945 -42.787 49.884 1.00 43.81 255 ASP A N 1
ATOM 1987 C CA . ASP A 1 255 ? -1.529 -41.528 50.381 1.00 43.81 255 ASP A CA 1
ATOM 1988 C C . ASP A 1 255 ? -2.036 -40.507 49.352 1.00 43.81 255 ASP A C 1
ATOM 1990 O O . ASP A 1 255 ? -1.826 -39.297 49.432 1.00 43.81 255 ASP A O 1
ATOM 1994 N N . TRP A 1 256 ? -2.905 -40.992 48.464 1.00 49.28 256 TRP A N 1
ATOM 1995 C CA . TRP A 1 256 ? -4.103 -40.233 48.104 1.00 49.28 256 TRP A CA 1
ATOM 1996 C C . TRP A 1 256 ? -5.207 -40.536 49.119 1.00 49.28 256 TRP A C 1
ATOM 1998 O O . TRP A 1 256 ? -5.880 -41.543 48.946 1.00 49.28 256 TRP A O 1
ATOM 2008 N N . HIS A 1 257 ? -5.408 -39.695 50.139 1.00 48.47 257 HIS A N 1
ATOM 2009 C CA . HIS A 1 257 ? -6.707 -39.407 50.784 1.00 48.47 257 HIS A CA 1
ATOM 2010 C C . HIS A 1 257 ? -6.517 -38.341 51.877 1.00 48.47 257 HIS A C 1
ATOM 2012 O O . HIS A 1 257 ? -6.010 -38.644 52.950 1.00 48.47 257 HIS A O 1
ATOM 2018 N N . ASN A 1 258 ? -6.920 -37.095 51.596 1.00 45.28 258 ASN A N 1
ATOM 2019 C CA . ASN A 1 258 ? -7.677 -36.215 52.507 1.00 45.28 258 ASN A CA 1
ATOM 2020 C C . ASN A 1 258 ? -7.737 -34.782 51.951 1.00 45.28 258 ASN A C 1
ATOM 2022 O O . ASN A 1 258 ? -6.800 -33.999 52.081 1.00 45.28 258 ASN A O 1
ATOM 2026 N N . MET A 1 259 ? -8.882 -34.433 51.359 1.00 44.53 259 MET A N 1
ATOM 2027 C CA . MET A 1 259 ? -9.343 -33.045 51.275 1.00 44.53 259 MET A CA 1
ATOM 2028 C C . MET A 1 259 ? -10.180 -32.732 52.521 1.00 44.53 259 MET A C 1
ATOM 2030 O O . MET A 1 259 ? -11.031 -33.551 52.870 1.00 44.53 259 MET A O 1
ATOM 2034 N N . PRO A 1 260 ? -10.047 -31.547 53.134 1.00 55.19 260 PRO A N 1
ATOM 2035 C CA . PRO A 1 260 ? -11.109 -30.978 53.940 1.00 55.19 260 PRO A CA 1
ATOM 2036 C C . PRO A 1 260 ? -12.045 -30.147 53.055 1.00 55.19 260 PRO A C 1
ATOM 2038 O O . PRO A 1 260 ? -11.622 -29.246 52.331 1.00 55.19 260 PRO A O 1
ATOM 2041 N N . THR A 1 261 ? -13.328 -30.475 53.135 1.00 53.75 261 THR A N 1
ATOM 2042 C CA . THR A 1 261 ? -14.448 -29.595 52.805 1.00 53.75 261 THR A CA 1
ATOM 2043 C C . THR A 1 261 ? -14.623 -28.556 53.905 1.00 53.75 261 THR A C 1
ATOM 2045 O O . THR A 1 261 ? -14.793 -28.956 55.054 1.00 53.75 261 THR A O 1
ATOM 2048 N N . GLU A 1 262 ? -14.650 -27.276 53.536 1.00 54.91 262 GLU A N 1
ATOM 2049 C CA . GLU A 1 262 ? -15.517 -26.224 54.095 1.00 54.91 262 GLU A CA 1
ATOM 2050 C C . GLU A 1 262 ? -15.564 -25.023 53.140 1.00 54.91 262 GLU A C 1
ATOM 2052 O O . GLU A 1 262 ? -14.492 -24.632 52.620 1.00 54.91 262 GLU A O 1
#

Secondary structure (DSSP, 8-state):
---------------------HHHHHTT-EEEEEEE-TT-HHHHHHHHHHHHHHHHHHHHSGGG-B-SS-TTEEEEEE--TT--EEEEEEEEEEES-EEGGG-TTS-B-PPPTTT-TT-SGGGS-TTTEE-BGGG--EEEEPPPSSS-----SS-----TT-EEEEEEEEEEEEETTEEEEEEEEEEEEEEE-HHHHHHHHHHHHHHTT--PPPP-------TTTTS-SS--PPPP--TT--PPPPPPPPPPP-----PPP-

Solvent-accessible surface area (backbone atoms only — not comparable to full-atom values): 16967 Å² total; per-residue (Å²): 139,80,85,86,80,80,84,75,85,80,74,88,71,81,85,72,100,61,85,75,59,66,56,65,53,55,53,68,37,65,51,70,51,76,48,64,46,87,82,36,66,70,43,53,51,50,53,50,50,51,54,50,53,53,57,50,50,42,74,74,34,75,89,62,33,43,60,94,67,62,79,30,59,50,71,43,70,44,84,52,101,87,55,75,50,74,35,64,24,43,38,30,39,25,41,53,43,40,47,50,93,74,40,77,96,53,58,77,45,83,79,59,57,78,83,36,81,77,52,62,74,74,62,40,60,66,90,51,36,39,36,28,61,87,35,47,61,49,49,26,45,63,72,89,81,81,98,60,90,56,78,38,96,52,67,65,90,80,56,90,74,44,42,66,50,74,43,67,48,81,45,81,39,84,48,98,91,31,30,44,59,42,34,34,35,44,31,41,30,43,63,45,53,63,68,39,52,52,54,49,50,52,51,56,62,53,52,76,69,54,83,69,73,74,79,78,77,76,76,79,75,61,90,65,74,85,73,84,82,80,87,79,86,79,80,89,77,76,93,82,81,75,84,83,83,78,86,82,79,90,81,78,92,82,83,94,81,84,82,85,88,130

Organism: Pleurotus ostreatus (NCBI:txid5322)